Protein AF-A0A660WEN4-F1 (afdb_monomer)

Radius of gyration: 52.96 Å; Cα contacts (8 Å, |Δi|>4): 192; chains: 1; bounding box: 85×47×163 Å

Secondary structure (DSSP, 8-state):
------S-GGGS------HHHHHHHHHHHHHHHHHHHHHHHHHHHHHHHHHHHHHHHHHHHHHHHHHHHHHHHHHHHHHHHHHHHHHHHHHHHHHHHS--HHHHHHHHHTTS-TTEEEEEEEEEPPP-----TTS------SEEEEEEEEESSS-HHHHHHHHHHHHHHHHTT-TTTTTEEEEEEEEEEEEEEE-TTSTTSEEEEEEEEEEEEEPP-----TTTTSS-----

Nearest PDB structures (foldseek):
  3fzb-assembly2_G  TM=5.336E-01  e=5.719E-02  Lambdavirus lambda
  3fzb-assembly1_H  TM=5.546E-01  e=8.727E-02  Lambdavirus lambda
  8iyd-assembly1_W  TM=3.832E-01  e=8.727E-02  Escherichia phage Lambda
  8q01-assembly1_M  TM=4.892E-01  e=2.293E-01  Staphylococcus phage 812

pLDDT: mean 78.22, std 14.64, range [39.88, 95.19]

Solvent-accessible surface area (backbone atoms only — not comparable to full-atom values): 13711 Å² total; per-residue (Å²): 137,84,89,78,80,84,68,56,81,89,73,50,78,75,80,69,74,56,66,70,62,53,52,52,50,53,49,54,52,52,51,50,53,51,53,52,52,53,51,50,51,54,52,62,66,46,48,61,60,52,50,51,53,52,52,52,52,51,51,51,52,52,50,51,54,50,50,52,53,51,51,52,51,52,51,51,52,51,52,52,51,51,52,50,52,51,52,50,52,51,50,56,48,53,57,72,63,51,78,62,54,70,63,39,52,53,57,50,53,77,58,54,53,94,60,44,49,78,77,46,80,46,79,41,74,55,78,80,73,81,72,60,90,88,58,87,74,80,64,77,75,36,38,36,39,39,41,30,29,40,33,74,37,78,58,63,62,60,59,52,52,41,53,48,51,52,51,50,41,52,73,70,58,34,85,71,42,67,63,39,71,45,77,41,83,74,47,76,48,78,45,83,44,78,36,94,91,43,97,77,43,37,28,32,36,39,39,41,32,34,40,36,24,62,48,75,78,78,79,76,63,80,67,72,75,74,78,77,72,82,84,127

Structure (mmCIF, N/CA/C/O backbone):
data_AF-A0A660WEN4-F1
#
_entry.id   AF-A0A660WEN4-F1
#
loop_
_atom_site.group_PDB
_atom_site.id
_atom_site.type_symbol
_atom_site.label_atom_id
_atom_site.label_alt_id
_atom_site.label_comp_id
_atom_site.label_asym_id
_atom_site.label_entity_id
_atom_site.label_seq_id
_atom_site.pdbx_PDB_ins_code
_atom_site.Cartn_x
_atom_site.Cartn_y
_atom_site.Cartn_z
_atom_site.occupancy
_atom_site.B_iso_or_equiv
_atom_site.auth_seq_id
_atom_site.auth_comp_id
_atom_site.auth_asym_id
_atom_site.auth_atom_id
_atom_site.pdbx_PDB_model_num
ATOM 1 N N . MET A 1 1 ? 44.165 36.624 -112.082 1.00 39.88 1 MET A N 1
ATOM 2 C CA . MET A 1 1 ? 44.032 35.439 -112.957 1.00 39.88 1 MET A CA 1
ATOM 3 C C . MET A 1 1 ? 43.429 34.313 -112.137 1.00 39.88 1 MET A C 1
ATOM 5 O O . MET A 1 1 ? 43.991 33.975 -111.107 1.00 39.88 1 MET A O 1
ATOM 9 N N . ILE A 1 2 ? 42.264 33.807 -112.537 1.00 45.16 2 ILE A N 1
ATOM 10 C CA . ILE A 1 2 ? 41.546 32.729 -111.843 1.00 45.16 2 ILE A CA 1
ATOM 11 C C . ILE A 1 2 ? 41.863 31.431 -112.591 1.00 45.16 2 ILE A C 1
ATOM 13 O O . ILE A 1 2 ? 41.588 31.336 -113.784 1.00 45.16 2 ILE A O 1
ATOM 17 N N . ALA A 1 3 ? 42.469 30.453 -111.916 1.00 56.22 3 ALA A N 1
ATOM 18 C CA . ALA A 1 3 ? 42.744 29.141 -112.494 1.00 56.22 3 ALA A CA 1
ATOM 19 C C . ALA A 1 3 ? 41.472 28.281 -112.420 1.00 56.22 3 ALA A C 1
ATOM 21 O O . ALA A 1 3 ? 41.137 27.735 -111.370 1.00 56.22 3 ALA A O 1
ATOM 22 N N . ILE A 1 4 ? 40.729 28.205 -113.526 1.00 64.44 4 ILE A N 1
ATOM 23 C CA . ILE A 1 4 ? 39.533 27.363 -113.638 1.00 64.44 4 ILE A CA 1
ATOM 24 C C . ILE A 1 4 ? 39.986 25.951 -114.021 1.00 64.44 4 ILE A C 1
ATOM 26 O O . ILE A 1 4 ? 40.512 25.727 -115.108 1.00 64.44 4 ILE A O 1
ATOM 30 N N . ASN A 1 5 ? 39.805 24.998 -113.107 1.00 65.88 5 ASN A N 1
ATOM 31 C CA . ASN A 1 5 ? 40.140 23.593 -113.326 1.00 65.88 5 ASN A CA 1
ATOM 32 C C . ASN A 1 5 ? 39.054 22.920 -114.192 1.00 65.88 5 ASN A C 1
ATOM 34 O O . ASN A 1 5 ? 37.935 22.705 -113.722 1.00 65.88 5 ASN A O 1
ATOM 38 N N . LEU A 1 6 ? 39.385 22.602 -115.447 1.00 78.94 6 LEU A N 1
ATOM 39 C CA . LEU A 1 6 ? 38.466 22.070 -116.469 1.00 78.94 6 LEU A CA 1
ATOM 40 C C . LEU A 1 6 ? 38.261 20.544 -116.408 1.00 78.94 6 LEU A C 1
ATOM 42 O O . LEU A 1 6 ? 37.674 19.966 -117.319 1.00 78.94 6 LEU A O 1
ATOM 46 N N . ILE A 1 7 ? 38.730 19.869 -115.356 1.00 73.50 7 ILE A N 1
ATOM 47 C CA . ILE A 1 7 ? 38.544 18.418 -115.227 1.00 73.50 7 ILE A CA 1
ATOM 48 C C . ILE A 1 7 ? 37.092 18.122 -114.785 1.00 73.50 7 ILE A C 1
ATOM 50 O O . ILE A 1 7 ? 36.662 18.670 -113.754 1.00 73.50 7 ILE A O 1
ATOM 54 N N . PRO A 1 8 ? 36.348 17.264 -115.523 1.00 77.06 8 PRO A N 1
ATOM 55 C CA . PRO A 1 8 ? 34.994 16.830 -115.169 1.00 77.06 8 PRO A CA 1
ATOM 56 C C . PRO A 1 8 ? 34.937 16.304 -113.734 1.00 77.06 8 PRO A C 1
ATOM 58 O O . PRO A 1 8 ? 35.868 15.635 -113.288 1.00 77.06 8 PRO A O 1
ATOM 61 N N . VAL A 1 9 ? 33.859 16.607 -113.001 1.00 69.62 9 VAL A N 1
ATOM 62 C CA . VAL A 1 9 ? 33.730 16.306 -111.556 1.00 69.62 9 VAL A CA 1
ATOM 63 C C . VAL A 1 9 ? 33.976 14.824 -111.242 1.00 69.62 9 VAL A C 1
ATOM 65 O O . VAL A 1 9 ? 34.548 14.511 -110.203 1.00 69.62 9 VAL A O 1
ATOM 68 N N . GLU A 1 10 ? 33.635 13.936 -112.172 1.00 69.25 10 GLU A N 1
ATOM 69 C CA . GLU A 1 10 ? 33.782 12.478 -112.074 1.00 69.25 10 GLU A CA 1
ATOM 70 C C . GLU A 1 10 ? 35.242 11.988 -112.165 1.00 69.25 10 GLU A C 1
ATOM 72 O O . GLU A 1 10 ? 35.571 10.932 -111.633 1.00 69.25 10 GLU A O 1
ATOM 77 N N . LEU A 1 11 ? 36.133 12.762 -112.802 1.00 64.50 11 LEU A N 1
ATOM 78 C CA . LEU A 1 11 ? 37.560 12.444 -112.991 1.00 64.50 11 LEU A CA 1
ATOM 79 C C . LEU A 1 11 ? 38.478 13.195 -112.016 1.00 64.50 11 LEU A C 1
ATOM 81 O O . LEU A 1 11 ? 39.706 13.079 -112.085 1.00 64.50 11 LEU A O 1
ATOM 85 N N . ARG A 1 12 ? 37.913 13.980 -111.095 1.00 67.81 12 ARG A N 1
ATOM 86 C CA . ARG A 1 12 ? 38.699 14.616 -110.035 1.00 67.81 12 ARG A CA 1
ATOM 87 C C . ARG A 1 12 ? 39.163 13.535 -109.064 1.00 67.81 12 ARG A C 1
ATOM 89 O O . ARG A 1 12 ? 38.350 12.774 -108.547 1.00 67.81 12 ARG A O 1
ATOM 96 N N . LYS A 1 13 ? 40.474 13.478 -108.791 1.00 63.47 13 LYS A N 1
ATOM 97 C CA . LYS A 1 13 ? 41.003 12.676 -107.680 1.00 63.47 13 LYS A CA 1
ATOM 98 C C . LYS A 1 13 ? 40.228 13.076 -106.429 1.00 63.47 13 LYS A C 1
ATOM 100 O O . LYS A 1 13 ? 40.244 14.241 -106.046 1.00 63.47 13 LYS A O 1
ATOM 105 N N . ILE A 1 14 ? 39.532 12.116 -105.828 1.00 64.94 14 ILE A N 1
ATOM 106 C CA . ILE A 1 14 ? 38.913 12.308 -104.522 1.00 64.94 14 ILE A CA 1
ATOM 107 C C . ILE A 1 14 ? 40.067 12.623 -103.575 1.00 64.94 14 ILE A C 1
ATOM 109 O O . ILE A 1 14 ? 40.926 11.765 -103.353 1.00 64.94 14 ILE A O 1
ATOM 113 N N . ASP A 1 15 ? 40.121 13.856 -103.072 1.00 65.69 15 ASP A N 1
ATOM 114 C CA . ASP A 1 15 ? 41.103 14.248 -102.071 1.00 65.69 15 ASP A CA 1
ATOM 115 C C . ASP A 1 15 ? 40.866 13.381 -100.839 1.00 65.69 15 ASP A C 1
ATOM 117 O O . ASP A 1 15 ? 39.950 13.594 -100.038 1.00 65.69 15 ASP A O 1
ATOM 121 N N . ALA A 1 16 ? 41.669 12.325 -100.724 1.00 63.31 16 ALA A N 1
ATOM 122 C CA . ALA A 1 16 ? 41.644 11.460 -99.571 1.00 63.31 16 ALA A CA 1
ATOM 123 C C . ALA A 1 16 ? 41.958 12.341 -98.364 1.00 63.31 16 ALA A C 1
ATOM 125 O O . ALA A 1 16 ? 43.029 12.946 -98.301 1.00 63.31 16 ALA A O 1
ATOM 126 N N . THR A 1 17 ? 41.007 12.428 -97.427 1.00 68.81 17 THR A N 1
ATOM 127 C CA . THR A 1 17 ? 41.146 13.217 -96.196 1.00 68.81 17 THR A CA 1
ATOM 128 C C . THR A 1 17 ? 42.570 13.094 -95.648 1.00 68.81 17 THR A C 1
ATOM 130 O O . THR A 1 17 ? 43.044 11.960 -95.471 1.00 68.81 17 THR A O 1
ATOM 133 N N . PRO A 1 18 ? 43.276 14.220 -95.425 1.00 75.25 18 PRO A N 1
ATOM 134 C CA . PRO A 1 18 ? 44.692 14.195 -95.091 1.00 75.25 18 PRO A CA 1
ATOM 135 C C . PRO A 1 18 ? 44.908 13.280 -93.886 1.00 75.25 18 PRO A C 1
ATOM 137 O O . PRO A 1 18 ? 44.210 13.401 -92.877 1.00 75.25 18 PRO A O 1
ATOM 140 N N . LEU A 1 19 ? 45.849 12.339 -94.015 1.00 75.31 19 LEU A N 1
ATOM 141 C CA . LEU A 1 19 ? 46.202 11.344 -92.994 1.00 75.31 19 LEU A CA 1
ATOM 142 C C . LEU A 1 19 ? 46.230 11.887 -91.547 1.00 75.31 19 LEU A C 1
ATOM 144 O O . LEU A 1 19 ? 45.642 11.225 -90.687 1.00 75.31 19 LEU A O 1
ATOM 148 N N . PRO A 1 20 ? 46.789 13.084 -91.244 1.00 80.25 20 PRO A N 1
ATOM 149 C CA . PRO A 1 20 ? 46.770 13.619 -89.878 1.00 80.25 20 PRO A CA 1
ATOM 150 C C . PRO A 1 20 ? 45.357 13.838 -89.318 1.00 80.25 20 PRO A C 1
ATOM 152 O O . PRO A 1 20 ? 45.116 13.594 -88.138 1.00 80.25 20 PRO A O 1
ATOM 155 N N . ARG A 1 21 ? 44.389 14.229 -90.157 1.00 80.88 21 ARG A N 1
ATOM 156 C CA . ARG A 1 21 ? 43.002 14.454 -89.727 1.00 80.88 21 ARG A CA 1
ATOM 157 C C . ARG A 1 21 ? 42.304 13.145 -89.357 1.00 80.88 21 ARG A C 1
ATOM 159 O O . ARG A 1 21 ? 41.550 13.114 -88.391 1.00 80.88 21 ARG A O 1
ATOM 166 N N . ARG A 1 22 ? 42.575 12.057 -90.088 1.00 82.38 22 ARG A N 1
ATOM 167 C CA . ARG A 1 22 ? 42.028 10.725 -89.773 1.00 82.38 22 ARG A CA 1
ATOM 168 C C . ARG A 1 22 ? 42.602 10.173 -88.471 1.00 82.38 22 ARG A C 1
ATOM 170 O O . ARG A 1 22 ? 41.835 9.706 -87.636 1.00 82.38 22 ARG A O 1
ATOM 177 N N . LEU A 1 23 ? 43.913 10.292 -88.263 1.00 86.12 23 LEU A N 1
ATOM 178 C CA . LEU A 1 23 ? 44.556 9.870 -87.014 1.00 86.12 23 LEU A CA 1
ATOM 179 C C . LEU A 1 23 ? 44.024 10.638 -85.799 1.00 86.12 23 LEU A C 1
ATOM 181 O O . LEU A 1 23 ? 43.791 10.031 -84.760 1.00 86.12 23 LEU A O 1
ATOM 185 N N . MET A 1 24 ? 43.757 11.940 -85.939 1.00 87.94 24 MET A N 1
ATOM 186 C CA . MET A 1 24 ? 43.167 12.741 -84.864 1.00 87.94 24 MET A CA 1
ATOM 187 C C . MET A 1 24 ? 41.753 12.270 -84.499 1.00 87.94 24 MET A C 1
ATOM 189 O O . MET A 1 24 ? 41.435 12.153 -83.318 1.00 87.94 24 MET A O 1
ATOM 193 N N . ILE A 1 25 ? 40.918 11.951 -85.496 1.00 87.56 25 ILE A N 1
ATOM 194 C CA . ILE A 1 25 ? 39.561 11.431 -85.267 1.00 87.56 25 ILE A CA 1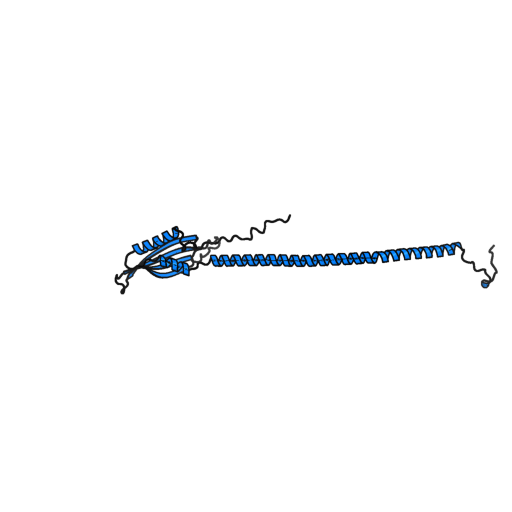
ATOM 195 C C . ILE A 1 25 ? 39.622 10.059 -84.586 1.00 87.56 25 ILE A C 1
ATOM 197 O O . ILE A 1 25 ? 38.967 9.860 -83.567 1.00 87.56 25 ILE A O 1
ATOM 201 N N . PHE A 1 26 ? 40.441 9.130 -85.091 1.00 88.88 26 PHE A N 1
ATOM 202 C CA . PHE A 1 26 ? 40.594 7.812 -84.467 1.00 88.88 26 PHE A CA 1
ATOM 203 C C . PHE A 1 26 ? 41.186 7.900 -83.058 1.00 88.88 26 PHE A C 1
ATOM 205 O O . PHE A 1 26 ? 40.714 7.203 -82.164 1.00 88.88 26 PHE A O 1
ATOM 212 N N . GLY A 1 27 ? 42.153 8.792 -82.833 1.00 91.69 27 GLY A N 1
ATOM 213 C CA . GLY A 1 27 ? 42.719 9.053 -81.512 1.00 91.69 27 GLY A CA 1
ATOM 214 C C . GLY A 1 27 ? 41.681 9.600 -80.533 1.00 91.69 27 GLY A C 1
ATOM 215 O O . GLY A 1 27 ? 41.574 9.102 -79.415 1.00 91.69 27 GLY A O 1
ATOM 216 N N . ALA A 1 28 ? 40.858 10.562 -80.960 1.00 90.31 28 ALA A N 1
ATOM 217 C CA . ALA A 1 28 ? 39.788 11.116 -80.133 1.00 90.31 28 ALA A CA 1
ATOM 218 C C . ALA A 1 28 ? 38.707 10.073 -79.803 1.00 90.31 28 ALA A C 1
ATOM 220 O O . ALA A 1 28 ? 38.246 10.002 -78.663 1.00 90.31 28 ALA A O 1
ATOM 221 N N . VAL A 1 29 ? 38.318 9.239 -80.773 1.00 93.88 29 VAL A N 1
ATOM 222 C CA . VAL A 1 29 ? 37.343 8.157 -80.559 1.00 93.88 29 VAL A CA 1
ATOM 223 C C . VAL A 1 29 ? 37.909 7.094 -79.616 1.00 93.88 29 VAL A C 1
ATOM 225 O O . VAL A 1 29 ? 37.224 6.693 -78.678 1.00 93.88 29 VAL A O 1
ATOM 228 N N . ALA A 1 30 ? 39.166 6.686 -79.806 1.00 93.12 30 ALA A N 1
ATOM 229 C CA . ALA A 1 30 ? 39.829 5.722 -78.934 1.00 93.12 30 ALA A CA 1
ATOM 230 C C . ALA A 1 30 ? 39.951 6.246 -77.494 1.00 93.12 30 ALA A C 1
ATOM 232 O O . ALA A 1 30 ? 39.635 5.522 -76.553 1.00 93.12 30 ALA A O 1
ATOM 233 N N . LEU A 1 31 ? 40.326 7.517 -77.314 1.00 95.19 31 LEU A N 1
ATOM 234 C CA . LEU A 1 31 ? 40.405 8.149 -75.996 1.00 95.19 31 LEU A CA 1
ATOM 235 C C . LEU A 1 31 ? 39.041 8.151 -75.286 1.00 95.19 31 LEU A C 1
ATOM 237 O O . LEU A 1 31 ? 38.957 7.790 -74.115 1.00 95.19 31 LEU A O 1
ATOM 241 N N . ASN A 1 32 ? 37.967 8.511 -75.997 1.00 94.44 32 ASN A N 1
ATOM 242 C CA . ASN A 1 32 ? 36.613 8.504 -75.436 1.00 94.44 32 ASN A CA 1
ATOM 243 C C . ASN A 1 32 ? 36.139 7.088 -75.088 1.00 94.44 32 ASN A C 1
ATOM 245 O O . ASN A 1 32 ? 35.522 6.891 -74.043 1.00 94.44 32 ASN A O 1
ATOM 249 N N . ALA A 1 33 ? 36.455 6.095 -75.924 1.00 94.19 33 ALA A N 1
ATOM 250 C CA . ALA A 1 33 ? 36.135 4.700 -75.640 1.00 94.19 33 ALA A CA 1
ATOM 251 C C . ALA A 1 33 ? 36.841 4.213 -74.364 1.00 94.19 33 ALA A C 1
ATOM 253 O O . ALA A 1 33 ? 36.205 3.606 -73.504 1.00 94.19 33 ALA A O 1
ATOM 254 N N . VAL A 1 34 ? 38.125 4.544 -74.194 1.00 95.06 34 VAL A N 1
ATOM 255 C CA . VAL A 1 34 ? 38.879 4.217 -72.973 1.00 95.06 34 VAL A CA 1
ATOM 256 C C . VAL A 1 34 ? 38.281 4.925 -71.755 1.00 95.06 34 VAL A C 1
ATOM 258 O O . VAL A 1 34 ? 38.058 4.282 -70.730 1.00 95.06 34 VAL A O 1
ATOM 261 N N . ALA A 1 35 ? 37.957 6.215 -71.864 1.00 94.31 35 ALA A N 1
ATOM 262 C CA . ALA A 1 35 ? 37.344 6.971 -70.773 1.00 94.31 35 ALA A CA 1
ATOM 263 C C . ALA A 1 35 ? 35.990 6.379 -70.339 1.00 94.31 35 ALA A C 1
ATOM 265 O O . ALA A 1 35 ? 35.733 6.252 -69.141 1.00 94.31 35 ALA A O 1
ATOM 266 N N . LEU A 1 36 ? 35.153 5.955 -71.292 1.00 95.06 36 LEU A N 1
ATOM 267 C CA . LEU A 1 36 ? 33.877 5.293 -71.008 1.00 95.06 36 LEU A CA 1
ATOM 268 C C . LEU A 1 36 ? 34.063 3.953 -70.298 1.00 95.06 36 LEU A C 1
ATOM 270 O O . LEU A 1 36 ? 33.355 3.677 -69.332 1.00 95.06 36 LEU A O 1
ATOM 274 N N . VAL A 1 37 ? 35.021 3.136 -70.743 1.00 94.88 37 VAL A N 1
ATOM 275 C CA . VAL A 1 37 ? 35.312 1.846 -70.104 1.00 94.88 37 VAL A CA 1
ATOM 276 C C . VAL A 1 37 ? 35.794 2.054 -68.669 1.00 94.88 37 VAL A C 1
ATOM 278 O O . VAL A 1 37 ? 35.307 1.375 -67.770 1.00 94.88 37 VAL A O 1
ATOM 281 N N . VAL A 1 38 ? 36.687 3.020 -68.429 1.00 94.50 38 VAL A N 1
ATOM 282 C CA . VAL A 1 38 ? 37.181 3.348 -67.080 1.00 94.50 38 VAL A CA 1
ATOM 283 C C . VAL A 1 38 ? 36.062 3.877 -66.180 1.00 94.50 38 VAL A C 1
ATOM 285 O O . VAL A 1 38 ? 35.956 3.473 -65.023 1.00 94.50 38 VAL A O 1
ATOM 288 N N . ALA A 1 39 ? 35.192 4.747 -66.696 1.00 93.06 39 ALA A N 1
ATOM 289 C CA . ALA A 1 39 ? 34.047 5.233 -65.935 1.00 93.06 39 ALA A CA 1
ATOM 290 C C . ALA A 1 39 ? 33.095 4.082 -65.576 1.00 93.06 39 ALA A C 1
ATOM 292 O O . ALA A 1 39 ? 32.692 3.949 -64.420 1.00 93.06 39 ALA A O 1
ATOM 293 N N . LEU A 1 40 ? 32.775 3.213 -66.540 1.00 93.88 40 LEU A N 1
ATOM 294 C CA . LEU A 1 40 ? 31.870 2.086 -66.335 1.00 93.88 40 LEU A CA 1
ATOM 295 C C . LEU A 1 40 ? 32.422 1.090 -65.307 1.00 93.88 40 LEU A C 1
ATOM 297 O O . LEU A 1 40 ? 31.682 0.667 -64.419 1.00 93.88 40 LEU A O 1
ATOM 301 N N . THR A 1 41 ? 33.710 0.744 -65.383 1.00 90.81 41 THR A N 1
ATOM 302 C CA . THR A 1 41 ? 34.341 -0.159 -64.409 1.00 90.81 41 THR A CA 1
ATOM 303 C C . THR A 1 41 ? 34.373 0.457 -63.015 1.00 90.81 41 THR A C 1
ATOM 305 O O . THR A 1 41 ? 34.052 -0.234 -62.050 1.00 90.81 41 THR A O 1
ATOM 308 N N . TYR A 1 42 ? 34.655 1.758 -62.895 1.00 93.19 42 TYR A N 1
ATOM 309 C CA . TYR A 1 42 ? 34.595 2.471 -61.619 1.00 93.19 42 TYR A CA 1
ATOM 310 C C . TYR A 1 42 ? 33.182 2.472 -61.016 1.00 93.19 42 TYR A C 1
ATOM 312 O O . TYR A 1 42 ? 33.015 2.199 -59.826 1.00 93.19 42 TYR A O 1
ATOM 320 N N . PHE A 1 43 ? 32.141 2.736 -61.812 1.00 89.62 43 PHE A N 1
ATOM 321 C CA . PHE A 1 43 ? 30.761 2.695 -61.320 1.00 89.62 43 PHE A CA 1
ATOM 322 C C . PHE A 1 43 ? 30.347 1.284 -60.898 1.00 89.62 43 PHE A C 1
ATOM 324 O O . PHE A 1 43 ? 29.834 1.112 -59.792 1.00 89.62 43 PHE A O 1
ATOM 331 N N . LEU A 1 44 ? 30.620 0.271 -61.725 1.00 89.94 44 LEU A N 1
ATOM 332 C CA . LEU A 1 44 ? 30.287 -1.122 -61.418 1.00 89.94 44 LEU A CA 1
ATOM 333 C C . LEU A 1 44 ? 31.023 -1.635 -60.172 1.00 89.94 44 LEU A C 1
ATOM 335 O O . LEU A 1 44 ? 30.421 -2.340 -59.364 1.00 89.94 44 LEU A O 1
ATOM 339 N N . ALA A 1 45 ? 32.280 -1.231 -59.968 1.00 88.56 45 ALA A N 1
ATOM 340 C CA . ALA A 1 45 ? 33.053 -1.593 -58.781 1.00 88.56 45 ALA A CA 1
ATOM 341 C C . ALA A 1 45 ? 32.492 -0.980 -57.482 1.00 88.56 45 ALA A C 1
ATOM 343 O O . ALA A 1 45 ? 32.608 -1.584 -56.418 1.00 88.56 45 ALA A O 1
ATOM 344 N N . ASN A 1 46 ? 31.847 0.190 -57.552 1.00 88.56 46 ASN A N 1
ATOM 345 C CA . ASN A 1 46 ? 31.330 0.902 -56.377 1.00 88.56 46 ASN A CA 1
ATOM 346 C C . ASN A 1 46 ? 29.888 0.524 -55.984 1.00 88.56 46 ASN A C 1
ATOM 348 O O . ASN A 1 46 ? 29.498 0.711 -54.829 1.00 88.56 46 ASN A O 1
ATOM 352 N N . ILE A 1 47 ? 29.092 -0.038 -56.901 1.00 88.00 47 ILE A N 1
ATOM 353 C CA . ILE A 1 47 ? 27.730 -0.531 -56.615 1.00 88.00 47 ILE A CA 1
ATOM 354 C C . ILE A 1 47 ? 27.668 -1.498 -55.414 1.00 88.00 47 ILE A C 1
ATOM 356 O O . ILE A 1 47 ? 26.839 -1.257 -54.530 1.00 88.00 47 ILE A O 1
ATOM 360 N N . PRO A 1 48 ? 28.508 -2.550 -55.305 1.00 85.94 48 PRO A N 1
ATOM 361 C CA . PRO A 1 48 ? 28.428 -3.481 -54.176 1.00 85.94 48 PRO A CA 1
ATOM 362 C C . PRO A 1 48 ? 28.758 -2.812 -52.835 1.00 85.94 48 PRO A C 1
ATOM 364 O O . PRO A 1 48 ? 28.139 -3.136 -51.823 1.00 85.94 48 PRO A O 1
ATOM 367 N N . ALA A 1 49 ? 29.671 -1.834 -52.819 1.00 86.31 49 ALA A N 1
ATOM 368 C CA . ALA A 1 49 ? 30.010 -1.077 -51.614 1.00 86.31 49 ALA A CA 1
ATOM 369 C C . ALA A 1 49 ? 28.847 -0.185 -51.139 1.00 86.31 49 ALA A C 1
ATOM 371 O O . ALA A 1 49 ? 28.602 -0.042 -49.940 1.00 86.31 49 ALA A O 1
ATOM 372 N N . LEU A 1 50 ? 28.089 0.397 -52.071 1.00 84.62 50 LEU A N 1
ATOM 373 C CA . LEU A 1 50 ? 26.892 1.174 -51.741 1.00 84.62 50 LEU A CA 1
ATOM 374 C C . LEU A 1 50 ? 25.748 0.277 -51.249 1.00 84.62 50 LEU A C 1
ATOM 376 O O . LEU A 1 50 ? 25.035 0.645 -50.312 1.00 84.62 50 LEU A O 1
ATOM 380 N N . GLN A 1 51 ? 25.588 -0.908 -51.841 1.00 89.06 51 GLN A N 1
ATOM 381 C CA . GLN A 1 51 ? 24.592 -1.889 -51.409 1.00 89.06 51 GLN A CA 1
ATOM 382 C C . GLN A 1 51 ? 24.905 -2.445 -50.015 1.00 89.06 51 GLN A C 1
ATOM 384 O O . GLN A 1 51 ? 24.012 -2.479 -49.169 1.00 89.06 51 GLN A O 1
ATOM 389 N N . SER A 1 52 ? 26.162 -2.798 -49.735 1.00 87.69 52 SER A N 1
ATOM 390 C CA . SER A 1 52 ? 26.567 -3.285 -48.411 1.00 87.69 52 SER A CA 1
ATOM 391 C C . SER A 1 52 ? 26.379 -2.220 -47.330 1.00 87.69 52 SER A C 1
ATOM 393 O O . SER A 1 52 ? 25.858 -2.522 -46.257 1.00 87.69 52 SER A O 1
ATOM 395 N N . LYS A 1 53 ? 26.694 -0.953 -47.635 1.00 88.88 53 LYS A N 1
ATOM 396 C CA . LYS A 1 53 ? 26.455 0.179 -46.729 1.00 88.88 53 LYS A CA 1
ATOM 397 C C . LYS A 1 53 ? 24.965 0.413 -46.471 1.00 88.88 53 LYS A C 1
ATOM 399 O O . LYS A 1 53 ? 24.570 0.725 -45.349 1.00 88.88 53 LYS A O 1
ATOM 404 N N . LYS A 1 54 ? 24.116 0.249 -47.489 1.00 90.38 54 LYS A N 1
ATOM 405 C CA . LYS A 1 54 ? 22.659 0.332 -47.323 1.00 90.38 54 LYS A CA 1
ATOM 406 C C . LYS A 1 54 ? 22.142 -0.784 -46.411 1.00 90.38 54 LYS A C 1
ATOM 408 O O . LYS A 1 54 ? 21.348 -0.507 -45.512 1.00 90.38 54 LYS A O 1
ATOM 413 N N . GLU A 1 55 ? 22.612 -2.014 -46.605 1.00 90.31 55 GLU A N 1
ATOM 414 C CA . GLU A 1 55 ? 22.208 -3.160 -45.785 1.00 90.31 55 GLU A CA 1
ATOM 415 C C . GLU A 1 55 ? 22.705 -3.024 -44.337 1.00 90.31 55 GLU A C 1
ATOM 417 O O . GLU A 1 55 ? 21.951 -3.273 -43.397 1.00 90.31 55 GLU A O 1
ATOM 422 N N . SER A 1 56 ? 23.934 -2.535 -44.125 1.00 89.62 56 SER A N 1
ATOM 423 C CA . SER A 1 56 ? 24.472 -2.311 -42.779 1.00 89.62 56 SER A CA 1
ATOM 424 C C . SER A 1 56 ? 23.679 -1.253 -42.014 1.00 89.62 56 SER A C 1
ATOM 426 O O . SER A 1 56 ? 23.357 -1.460 -40.846 1.00 89.62 56 SER A O 1
ATOM 428 N N . VAL A 1 57 ? 23.307 -0.147 -42.670 1.00 90.69 57 VAL A N 1
ATOM 429 C CA . VAL A 1 57 ? 22.462 0.895 -42.060 1.00 90.69 57 VAL A CA 1
ATOM 430 C C . VAL A 1 57 ? 21.077 0.339 -41.729 1.00 90.69 57 VAL A C 1
ATOM 432 O O . VAL A 1 57 ? 20.569 0.564 -40.632 1.00 90.69 57 VAL A O 1
ATOM 435 N N . LYS A 1 58 ? 20.476 -0.444 -42.631 1.00 90.44 58 LYS A N 1
ATOM 436 C CA . LYS A 1 58 ? 19.178 -1.088 -42.388 1.00 90.44 58 LYS A CA 1
ATOM 437 C C . LYS A 1 58 ? 19.230 -2.033 -41.183 1.00 90.44 58 LYS A C 1
ATOM 439 O O . LYS A 1 58 ? 18.338 -1.986 -40.336 1.00 90.44 58 LYS A O 1
ATOM 444 N N . ASN A 1 59 ? 20.288 -2.834 -41.069 1.00 89.50 59 ASN A N 1
ATOM 445 C CA . ASN A 1 59 ? 20.491 -3.742 -39.941 1.00 89.50 59 ASN A CA 1
ATOM 446 C C . ASN A 1 59 ? 20.707 -2.990 -38.623 1.00 89.50 59 ASN A C 1
ATOM 448 O O . ASN A 1 59 ? 20.124 -3.371 -37.611 1.00 89.50 59 ASN A O 1
ATOM 452 N N . GLN A 1 60 ? 21.465 -1.890 -38.629 1.00 88.38 60 GLN A N 1
ATOM 453 C CA . GLN A 1 60 ? 21.636 -1.034 -37.449 1.00 88.38 60 GLN A CA 1
ATOM 454 C C . GLN A 1 60 ? 20.307 -0.424 -36.988 1.00 88.38 60 GLN A C 1
ATOM 456 O O . GLN A 1 60 ? 19.995 -0.460 -35.800 1.00 88.38 60 GLN A O 1
ATOM 461 N N . VAL A 1 61 ? 19.481 0.071 -37.915 1.00 88.00 61 VAL A N 1
ATOM 462 C CA . VAL A 1 61 ? 18.143 0.595 -37.592 1.00 88.00 61 VAL A CA 1
ATOM 463 C C . VAL A 1 61 ? 17.232 -0.512 -37.049 1.00 88.00 61 VAL A C 1
ATOM 465 O O . VAL A 1 61 ? 16.508 -0.304 -36.074 1.00 88.00 61 VAL A O 1
ATOM 468 N N . TYR A 1 62 ? 17.279 -1.715 -37.626 1.00 88.25 62 TYR A N 1
ATOM 469 C CA . TYR A 1 62 ? 16.509 -2.856 -37.127 1.00 88.25 62 TYR A CA 1
ATOM 470 C C . TYR A 1 62 ? 16.935 -3.270 -35.708 1.00 88.25 62 TYR A C 1
ATOM 472 O O . TYR A 1 62 ? 16.091 -3.503 -34.840 1.00 88.25 62 TYR A O 1
ATOM 480 N N . GLN A 1 63 ? 18.239 -3.308 -35.437 1.00 87.06 63 GLN A N 1
ATOM 481 C CA . GLN A 1 63 ? 18.762 -3.592 -34.101 1.00 87.06 63 GLN A CA 1
ATOM 482 C C . GLN A 1 63 ? 18.357 -2.501 -33.106 1.00 87.06 63 GLN A C 1
ATOM 484 O O . GLN A 1 63 ? 17.812 -2.822 -32.054 1.00 87.06 63 GLN A O 1
ATOM 489 N N . ALA A 1 64 ? 18.510 -1.223 -33.466 1.00 83.81 64 ALA A N 1
ATOM 490 C CA . ALA A 1 64 ? 18.107 -0.099 -32.623 1.00 83.81 64 ALA A CA 1
ATOM 491 C C . ALA A 1 64 ? 16.603 -0.127 -32.301 1.00 83.81 64 ALA A C 1
ATOM 493 O O . ALA A 1 64 ? 16.207 0.024 -31.149 1.00 83.81 64 ALA A O 1
ATOM 494 N N . THR A 1 65 ? 15.746 -0.394 -33.290 1.00 86.88 65 THR A N 1
ATOM 495 C CA . THR A 1 65 ? 14.294 -0.508 -33.061 1.00 86.88 65 THR A CA 1
ATOM 496 C C . THR A 1 65 ? 13.927 -1.714 -32.200 1.00 86.88 65 THR A C 1
ATOM 498 O O . THR A 1 65 ? 13.002 -1.627 -31.392 1.00 86.88 65 THR A O 1
ATOM 501 N N . THR A 1 66 ? 14.650 -2.828 -32.328 1.00 88.38 66 THR A N 1
ATOM 502 C CA . THR A 1 66 ? 14.454 -4.009 -31.478 1.00 88.38 66 THR A CA 1
ATOM 503 C C . THR A 1 66 ? 14.862 -3.716 -30.035 1.00 88.38 66 THR A C 1
ATOM 505 O O . THR A 1 66 ? 14.090 -4.003 -29.122 1.00 88.38 66 THR A O 1
ATOM 508 N N . ILE A 1 67 ? 16.015 -3.074 -29.828 1.00 86.81 67 ILE A N 1
ATOM 509 C CA . ILE A 1 67 ? 16.500 -2.659 -28.505 1.00 86.81 67 ILE A CA 1
ATOM 510 C C . ILE A 1 67 ? 15.513 -1.683 -27.856 1.00 86.81 67 ILE A C 1
ATOM 512 O O . ILE A 1 67 ? 15.087 -1.919 -26.728 1.00 86.81 67 ILE A O 1
ATOM 516 N N . ASN A 1 68 ? 15.041 -0.672 -28.592 1.00 88.12 68 ASN A N 1
ATOM 517 C CA . ASN A 1 68 ? 14.053 0.287 -28.090 1.00 88.12 68 ASN A CA 1
ATOM 518 C C . ASN A 1 68 ? 12.748 -0.396 -27.648 1.00 88.12 68 ASN A C 1
ATOM 520 O O . ASN A 1 68 ? 12.172 -0.035 -26.624 1.00 88.12 68 ASN A O 1
ATOM 524 N N . LYS A 1 69 ? 12.276 -1.412 -28.384 1.00 90.00 69 LYS A N 1
ATOM 525 C CA . LYS A 1 69 ? 11.089 -2.191 -27.987 1.00 90.00 69 LYS A CA 1
ATOM 526 C C . LYS A 1 69 ? 11.323 -2.978 -26.698 1.00 90.00 69 LYS A C 1
ATOM 528 O O . LYS A 1 69 ? 10.408 -3.088 -25.883 1.00 90.00 69 LYS A O 1
ATOM 533 N N . VAL A 1 70 ? 12.518 -3.540 -26.518 1.00 88.88 70 VAL A N 1
ATOM 534 C CA . VAL A 1 70 ? 12.889 -4.249 -25.286 1.00 88.88 70 VAL A CA 1
ATOM 535 C C . VAL A 1 70 ? 12.958 -3.273 -24.112 1.00 88.88 70 VAL A C 1
ATOM 537 O O . VAL A 1 70 ? 12.379 -3.560 -23.069 1.00 88.88 70 VAL A O 1
ATOM 540 N N . GLU A 1 71 ? 13.566 -2.101 -24.295 1.00 89.81 71 GLU A N 1
ATOM 541 C CA . GLU A 1 71 ? 13.642 -1.059 -23.265 1.00 89.81 71 GLU A CA 1
ATOM 542 C C . GLU A 1 71 ? 12.249 -0.551 -22.863 1.00 89.81 71 GLU A C 1
ATOM 544 O O . GLU A 1 71 ? 11.939 -0.456 -21.677 1.00 89.81 71 GLU A O 1
ATOM 549 N N . GLN A 1 72 ? 11.361 -0.306 -23.831 1.00 91.62 72 GLN A N 1
ATOM 550 C CA . GLN A 1 72 ? 9.976 0.088 -23.555 1.00 91.62 72 GLN A CA 1
ATOM 551 C C . GLN A 1 72 ? 9.224 -0.970 -22.743 1.00 91.62 72 GLN A C 1
ATOM 553 O O . GLN A 1 72 ? 8.529 -0.630 -21.785 1.00 91.62 72 GLN A O 1
ATOM 558 N N . ARG A 1 73 ? 9.375 -2.255 -23.094 1.00 90.88 73 ARG A N 1
ATOM 559 C CA . ARG A 1 73 ? 8.778 -3.356 -22.324 1.00 90.88 73 ARG A CA 1
ATOM 560 C C . ARG A 1 73 ? 9.355 -3.423 -20.917 1.00 90.88 73 ARG A C 1
ATOM 562 O O . ARG A 1 73 ? 8.594 -3.545 -19.967 1.00 90.88 73 ARG A O 1
ATOM 569 N N . TYR A 1 74 ? 10.671 -3.308 -20.782 1.00 92.56 74 TYR A N 1
ATOM 570 C CA . TYR A 1 74 ? 11.344 -3.314 -19.489 1.00 92.56 74 TYR A CA 1
ATOM 571 C C . TYR A 1 74 ? 10.851 -2.174 -18.586 1.00 92.56 74 TYR A C 1
ATOM 573 O O . TYR A 1 74 ? 10.446 -2.420 -17.451 1.00 92.56 74 TYR A O 1
ATOM 581 N N . ASN A 1 75 ? 10.778 -0.950 -19.115 1.00 92.12 75 ASN A N 1
ATOM 582 C CA . ASN A 1 75 ? 10.267 0.209 -18.385 1.00 92.12 75 ASN A CA 1
ATOM 583 C C . ASN A 1 75 ? 8.793 0.032 -17.994 1.00 92.12 75 ASN A C 1
ATOM 585 O O . ASN A 1 75 ? 8.433 0.303 -16.851 1.00 92.12 75 ASN A O 1
ATOM 589 N N . ALA A 1 76 ? 7.956 -0.495 -18.893 1.00 93.75 76 ALA A N 1
ATOM 590 C CA . ALA A 1 76 ? 6.560 -0.797 -18.581 1.00 93.75 76 ALA A CA 1
ATOM 591 C C . ALA A 1 76 ? 6.429 -1.839 -17.455 1.00 93.75 76 ALA A C 1
ATOM 593 O O . ALA A 1 76 ? 5.602 -1.668 -16.560 1.00 93.75 76 ALA A O 1
ATOM 594 N N . LEU A 1 77 ? 7.264 -2.885 -17.458 1.00 94.31 77 LEU A N 1
ATOM 595 C CA . LEU A 1 77 ? 7.296 -3.888 -16.390 1.00 94.31 77 LEU A CA 1
ATOM 596 C C . LEU A 1 77 ? 7.737 -3.283 -15.049 1.00 94.31 77 LEU A C 1
ATOM 598 O O . LEU A 1 77 ? 7.158 -3.621 -14.018 1.00 94.31 77 LEU A O 1
ATOM 602 N N . ILE A 1 78 ? 8.718 -2.374 -15.045 1.00 94.38 78 ILE A N 1
ATOM 603 C CA . ILE A 1 78 ? 9.132 -1.656 -13.828 1.00 94.38 78 ILE A CA 1
ATOM 604 C C . ILE A 1 78 ? 7.981 -0.817 -13.274 1.00 94.38 78 ILE A C 1
ATOM 606 O O . ILE A 1 78 ? 7.714 -0.870 -12.073 1.00 94.38 78 ILE A O 1
ATOM 610 N N . THR A 1 79 ? 7.290 -0.059 -14.129 1.00 92.56 79 THR A N 1
ATOM 611 C CA . THR A 1 79 ? 6.141 0.749 -13.706 1.00 92.56 79 THR A CA 1
ATOM 612 C C . THR A 1 79 ? 5.043 -0.134 -13.123 1.00 92.56 79 THR A C 1
ATOM 614 O O . THR A 1 79 ? 4.577 0.129 -12.020 1.00 92.56 79 THR A O 1
ATOM 617 N N . GLN A 1 80 ? 4.699 -1.238 -13.794 1.00 93.50 80 GLN A N 1
ATOM 618 C CA . GLN A 1 80 ? 3.709 -2.187 -13.281 1.00 93.50 80 GLN A CA 1
ATOM 619 C C . GLN A 1 80 ? 4.124 -2.781 -11.934 1.00 93.50 80 GLN A C 1
ATOM 621 O O . GLN A 1 80 ? 3.310 -2.838 -11.015 1.00 93.50 80 GLN A O 1
ATOM 626 N N . LYS A 1 81 ? 5.391 -3.187 -11.782 1.00 93.50 81 LYS A N 1
ATOM 627 C CA . LYS A 1 81 ? 5.914 -3.695 -10.508 1.00 93.50 81 LYS A CA 1
ATOM 628 C C . LYS A 1 81 ? 5.742 -2.663 -9.392 1.00 93.50 81 LYS A C 1
ATOM 630 O O . LYS A 1 81 ? 5.261 -3.012 -8.317 1.00 93.50 81 LYS A O 1
ATOM 635 N N . ARG A 1 82 ? 6.081 -1.400 -9.660 1.00 91.38 82 ARG A N 1
ATOM 636 C CA . ARG A 1 82 ? 5.925 -0.303 -8.698 1.00 91.38 82 ARG A CA 1
ATOM 637 C C . ARG A 1 82 ? 4.462 -0.097 -8.303 1.00 91.38 82 ARG A C 1
ATOM 639 O O . ARG A 1 82 ? 4.177 0.050 -7.117 1.00 91.38 82 ARG A O 1
ATOM 646 N N . ASP A 1 83 ? 3.542 -0.134 -9.263 1.00 92.69 83 ASP A N 1
ATOM 647 C CA . ASP A 1 83 ? 2.107 0.004 -8.996 1.00 92.69 83 ASP A CA 1
ATOM 648 C C . ASP A 1 83 ? 1.578 -1.153 -8.136 1.00 92.69 83 ASP A C 1
ATOM 650 O O . ASP A 1 83 ? 0.791 -0.938 -7.211 1.00 92.69 83 ASP A O 1
ATOM 654 N N . PHE A 1 84 ? 2.027 -2.386 -8.396 1.00 93.44 84 PHE A N 1
ATOM 655 C CA . PHE A 1 84 ? 1.669 -3.543 -7.574 1.00 93.44 84 PHE A CA 1
ATOM 656 C C . PHE A 1 84 ? 2.222 -3.440 -6.152 1.00 93.44 84 PHE A C 1
ATOM 658 O O . PHE A 1 84 ? 1.493 -3.726 -5.205 1.00 93.44 84 PHE A O 1
ATOM 665 N N . GLU A 1 85 ? 3.468 -2.997 -5.982 1.00 91.00 85 GLU A N 1
ATOM 666 C CA . GLU A 1 85 ? 4.059 -2.773 -4.658 1.00 91.00 85 GLU A CA 1
ATOM 667 C C . GLU A 1 85 ? 3.306 -1.688 -3.882 1.00 91.00 85 GLU A C 1
ATOM 669 O O . GLU A 1 85 ? 3.011 -1.870 -2.703 1.00 91.00 85 GLU A O 1
ATOM 674 N N . GLN A 1 86 ? 2.913 -0.596 -4.545 1.00 86.75 86 GLN A N 1
ATOM 675 C CA . GLN A 1 86 ? 2.086 0.442 -3.929 1.00 86.75 86 GLN A CA 1
ATOM 676 C C . GLN A 1 86 ? 0.738 -0.111 -3.469 1.00 86.75 86 GLN A C 1
ATOM 678 O O . GLN A 1 86 ? 0.370 0.076 -2.311 1.00 86.75 86 GLN A O 1
ATOM 683 N N . ARG A 1 87 ? 0.029 -0.844 -4.337 1.00 88.25 87 ARG A N 1
ATOM 684 C CA . ARG A 1 87 ? -1.260 -1.461 -3.988 1.00 88.25 87 ARG A CA 1
ATOM 685 C C . ARG A 1 87 ? -1.123 -2.455 -2.843 1.00 88.25 87 ARG A C 1
ATOM 687 O O . ARG A 1 87 ? -1.947 -2.431 -1.935 1.00 88.25 87 ARG A O 1
ATOM 694 N N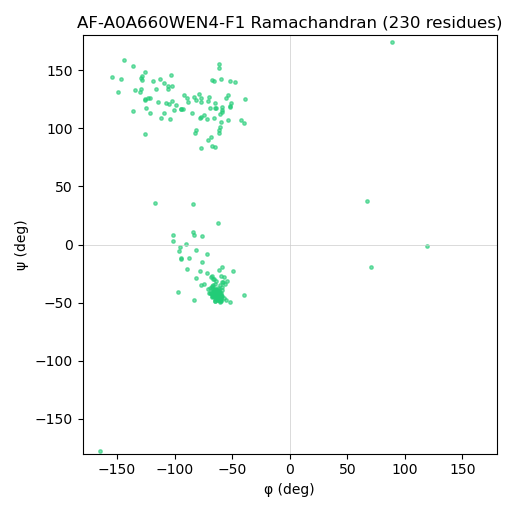 . ARG A 1 88 ? -0.087 -3.299 -2.863 1.00 88.00 88 ARG A N 1
ATOM 695 C CA . ARG A 1 88 ? 0.178 -4.260 -1.785 1.00 88.00 88 ARG A CA 1
ATOM 696 C C . ARG A 1 88 ? 0.406 -3.537 -0.462 1.00 88.00 88 ARG A C 1
ATOM 698 O O . ARG A 1 88 ? -0.253 -3.865 0.516 1.00 88.00 88 ARG A O 1
ATOM 705 N N . ASN A 1 89 ? 1.251 -2.508 -0.457 1.00 80.56 89 ASN A N 1
ATOM 706 C CA . ASN A 1 89 ? 1.518 -1.716 0.741 1.00 80.56 89 ASN A CA 1
ATOM 707 C C . ASN A 1 89 ? 0.250 -1.024 1.256 1.00 80.56 89 ASN A C 1
ATOM 709 O O . ASN A 1 89 ? 0.017 -1.006 2.459 1.00 80.56 89 ASN A O 1
ATOM 713 N N . THR A 1 90 ? -0.599 -0.496 0.369 1.00 77.06 90 THR A N 1
ATOM 714 C CA . THR A 1 90 ? -1.892 0.077 0.765 1.00 77.06 90 THR A CA 1
ATOM 715 C C . THR A 1 90 ? -2.814 -0.976 1.380 1.00 77.06 90 THR A C 1
ATOM 717 O O . THR A 1 90 ? -3.442 -0.700 2.395 1.00 77.06 90 THR A O 1
ATOM 720 N N . ILE A 1 91 ? -2.884 -2.185 0.816 1.00 78.69 91 ILE A N 1
ATOM 721 C CA . ILE A 1 91 ? -3.701 -3.276 1.370 1.00 78.69 91 ILE A CA 1
ATOM 722 C C . ILE A 1 91 ? -3.177 -3.704 2.744 1.00 78.69 91 ILE A C 1
ATOM 724 O O . ILE A 1 91 ? -3.962 -3.755 3.684 1.00 78.69 91 ILE A O 1
ATOM 728 N N . GLU A 1 92 ? -1.870 -3.936 2.886 1.00 74.19 92 GLU A N 1
ATOM 729 C CA . GLU A 1 92 ? -1.246 -4.276 4.174 1.00 74.19 92 GLU A CA 1
ATOM 730 C C . GLU A 1 92 ? -1.484 -3.177 5.223 1.00 74.19 92 GLU A C 1
ATOM 732 O O . GLU A 1 92 ? -1.698 -3.462 6.399 1.00 74.19 92 GLU A O 1
ATOM 737 N N . GLN A 1 93 ? -1.476 -1.906 4.813 1.00 68.06 93 GLN A N 1
ATOM 738 C CA . GLN A 1 93 ? -1.795 -0.781 5.693 1.00 68.06 93 GLN A CA 1
ATOM 739 C C . GLN A 1 93 ? -3.274 -0.753 6.085 1.00 68.06 93 GLN A C 1
ATOM 741 O O . GLN A 1 93 ? -3.571 -0.516 7.250 1.00 68.06 93 GLN A O 1
ATOM 746 N N . ILE A 1 94 ? -4.196 -1.012 5.151 1.00 72.50 94 ILE A N 1
ATOM 747 C CA . ILE A 1 94 ? -5.634 -1.120 5.445 1.00 72.50 94 ILE A CA 1
ATOM 748 C C . ILE A 1 94 ? -5.889 -2.279 6.407 1.00 72.50 94 ILE A C 1
ATOM 750 O O . ILE A 1 94 ? -6.668 -2.130 7.342 1.00 72.50 94 ILE A O 1
ATOM 754 N N . GLU A 1 95 ? -5.238 -3.419 6.193 1.00 69.12 95 GLU A N 1
ATOM 755 C CA . GLU A 1 95 ? -5.356 -4.591 7.056 1.00 69.12 95 GLU A CA 1
ATOM 756 C C . GLU A 1 95 ? -4.860 -4.286 8.471 1.00 69.12 95 GLU A C 1
ATOM 758 O O . GLU A 1 95 ? -5.583 -4.529 9.430 1.00 69.12 95 GLU A O 1
ATOM 763 N N . LYS A 1 96 ? -3.684 -3.662 8.608 1.00 64.88 96 LYS A N 1
ATOM 764 C CA . LYS A 1 96 ? -3.152 -3.260 9.918 1.00 64.88 96 LYS A CA 1
ATOM 765 C C . LYS A 1 96 ? -3.944 -2.129 10.579 1.00 64.88 96 LYS A C 1
ATOM 767 O O . LYS A 1 96 ? -3.960 -2.041 11.799 1.00 64.88 96 LYS A O 1
ATOM 772 N N . ALA A 1 97 ? -4.590 -1.261 9.801 1.00 63.16 97 ALA A N 1
ATOM 773 C CA . ALA A 1 97 ? -5.451 -0.200 10.324 1.00 63.16 97 ALA A CA 1
ATOM 774 C C . ALA A 1 97 ? -6.820 -0.720 10.794 1.00 63.16 97 ALA A C 1
ATOM 776 O O . ALA A 1 97 ? -7.544 -0.004 11.488 1.00 63.16 97 ALA A O 1
ATOM 777 N N . ARG A 1 98 ? -7.209 -1.947 10.419 1.00 70.56 98 ARG A N 1
ATOM 778 C CA . ARG A 1 98 ? -8.450 -2.556 10.901 1.00 70.56 98 ARG A CA 1
ATOM 779 C C . ARG A 1 98 ? -8.256 -3.047 12.329 1.00 70.56 98 ARG A C 1
ATOM 781 O O . ARG A 1 98 ? -7.606 -4.057 12.575 1.00 70.56 98 ARG A O 1
ATOM 788 N N . VAL A 1 99 ? -8.911 -2.368 13.263 1.00 71.25 99 VAL A N 1
ATOM 789 C CA . VAL A 1 99 ? -9.084 -2.871 14.627 1.00 71.25 99 VAL A CA 1
ATOM 790 C C . VAL A 1 99 ? -9.941 -4.138 14.566 1.00 71.25 99 VAL A C 1
ATOM 792 O O . VAL A 1 99 ? -11.100 -4.101 14.149 1.00 71.25 99 VAL A O 1
ATOM 795 N N . ILE A 1 100 ? -9.375 -5.274 14.978 1.00 80.56 100 ILE A N 1
ATOM 796 C CA . ILE A 1 100 ? -10.110 -6.540 15.093 1.00 80.56 100 ILE A CA 1
ATOM 797 C C . ILE A 1 100 ? -10.956 -6.483 16.370 1.00 80.56 100 ILE A C 1
ATOM 799 O O . ILE A 1 100 ? -10.551 -6.973 17.426 1.00 80.56 100 ILE A O 1
ATOM 803 N N . TRP A 1 101 ? -12.134 -5.863 16.274 1.00 80.75 101 TRP A N 1
ATOM 804 C CA . TRP A 1 101 ? -13.033 -5.635 17.409 1.00 80.75 101 TRP A CA 1
ATOM 805 C C . TRP A 1 101 ? -13.427 -6.910 18.146 1.00 80.75 101 TRP A C 1
ATOM 807 O O . TRP A 1 101 ? -13.510 -6.877 19.362 1.00 80.75 101 TRP A O 1
ATOM 817 N N . ALA A 1 102 ? -13.579 -8.041 17.451 1.00 81.50 102 ALA A N 1
ATOM 818 C CA . ALA A 1 102 ? -13.892 -9.318 18.094 1.00 81.50 102 ALA A CA 1
ATOM 819 C C . ALA A 1 102 ? -12.870 -9.684 19.185 1.00 81.50 102 ALA A C 1
ATOM 821 O O . ALA A 1 102 ? -13.245 -9.964 20.317 1.00 81.50 102 ALA A O 1
ATOM 822 N N . ARG A 1 103 ? -11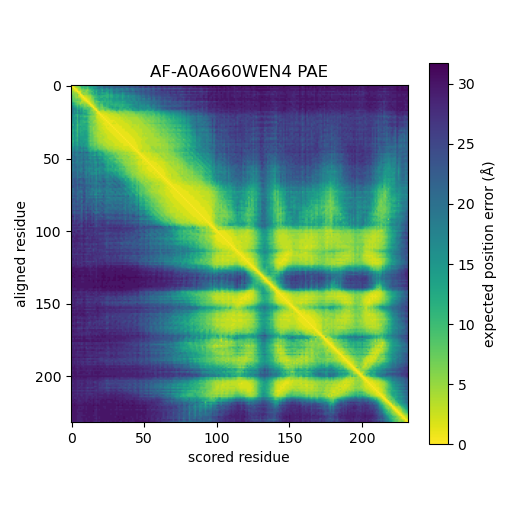.570 -9.579 18.875 1.00 83.12 103 ARG A N 1
ATOM 823 C CA . ARG A 1 103 ? -10.490 -9.845 19.837 1.00 83.12 103 ARG A CA 1
ATOM 824 C C . ARG A 1 103 ? -10.453 -8.808 20.959 1.00 83.12 103 ARG A C 1
ATOM 826 O O . ARG A 1 103 ? -10.126 -9.139 22.090 1.00 83.12 103 ARG A O 1
ATOM 833 N N . LYS A 1 104 ? -10.764 -7.547 20.647 1.00 84.50 104 LYS A N 1
ATOM 834 C CA . LYS A 1 104 ? -10.817 -6.479 21.654 1.00 84.50 104 LYS A CA 1
ATOM 835 C C . LYS A 1 104 ? -11.964 -6.693 22.633 1.00 84.50 104 LYS A C 1
ATOM 837 O O . LYS A 1 104 ? -11.764 -6.525 23.823 1.00 84.50 104 LYS A O 1
ATOM 842 N N . LEU A 1 105 ? -13.137 -7.081 22.149 1.00 85.25 105 LEU A N 1
ATOM 843 C CA . LEU A 1 105 ? -14.296 -7.355 22.994 1.00 85.25 105 LEU A CA 1
ATOM 844 C C . LEU A 1 105 ? -14.054 -8.555 23.915 1.00 85.25 105 LEU A C 1
ATOM 846 O O . LEU A 1 105 ? -14.415 -8.483 25.081 1.00 85.25 105 LEU A O 1
ATOM 850 N N . ASP A 1 106 ? -13.375 -9.591 23.426 1.00 86.69 106 ASP A N 1
ATOM 851 C CA . ASP A 1 106 ? -12.952 -10.742 24.236 1.00 86.69 106 ASP A CA 1
ATOM 852 C C . ASP A 1 106 ? -12.010 -10.309 25.376 1.00 86.69 106 ASP A C 1
ATOM 854 O O . ASP A 1 106 ? -12.255 -10.551 26.552 1.00 86.69 106 ASP A O 1
ATOM 858 N N . GLN A 1 107 ? -10.996 -9.506 25.045 1.00 85.62 107 GLN A N 1
ATOM 859 C CA . GLN A 1 107 ? -10.076 -8.935 26.035 1.00 85.62 107 GLN A CA 1
ATOM 860 C C . GLN A 1 107 ? -10.746 -7.951 27.001 1.00 85.62 107 GLN A C 1
ATOM 862 O O . GLN A 1 107 ? -10.275 -7.778 28.121 1.00 85.62 107 GLN A O 1
ATOM 867 N N . LEU A 1 108 ? -11.796 -7.253 26.563 1.00 86.19 108 LEU A N 1
ATOM 868 C CA . LEU A 1 108 ? -12.588 -6.383 27.424 1.00 86.19 108 LEU A CA 1
ATOM 869 C C . LEU A 1 108 ? -13.398 -7.218 28.415 1.00 86.19 108 LEU A C 1
ATOM 871 O O . LEU A 1 108 ? -13.452 -6.851 29.584 1.00 86.19 108 LEU A O 1
ATOM 875 N N . TRP A 1 109 ? -13.987 -8.325 27.954 1.00 86.88 109 TRP A N 1
ATOM 876 C CA . TRP A 1 109 ? -14.749 -9.255 28.781 1.00 86.88 109 TRP A CA 1
ATOM 877 C C . TRP A 1 109 ? -13.897 -9.841 29.911 1.00 86.88 109 TRP A C 1
ATOM 879 O O . TRP A 1 109 ? -14.332 -9.828 31.057 1.00 86.88 109 TRP A O 1
ATOM 889 N N . ASP A 1 110 ? -12.644 -10.207 29.629 1.00 87.12 110 ASP A N 1
ATOM 890 C CA . ASP A 1 110 ? -11.681 -10.676 30.642 1.00 87.12 110 ASP A CA 1
ATOM 891 C C . ASP A 1 110 ? -11.397 -9.654 31.764 1.00 87.12 110 ASP A C 1
ATOM 893 O O . ASP A 1 110 ? -10.862 -10.007 32.817 1.00 87.12 110 ASP A O 1
ATOM 897 N N . LEU A 1 111 ? -11.695 -8.369 31.540 1.00 85.88 111 LEU A N 1
ATOM 898 C CA . LEU A 1 111 ? -11.510 -7.304 32.530 1.00 85.88 111 LEU A CA 1
ATOM 899 C C . LEU A 1 111 ? -12.770 -7.014 33.345 1.00 85.88 111 LEU A C 1
ATOM 901 O O . LEU A 1 111 ? -12.673 -6.278 34.330 1.00 85.88 111 LEU A O 1
ATOM 905 N N . VAL A 1 112 ? -13.929 -7.539 32.941 1.00 88.62 112 VAL A N 1
ATOM 906 C CA . VAL A 1 112 ? -15.200 -7.329 33.638 1.00 88.62 112 VAL A CA 1
ATOM 907 C C . VAL A 1 112 ? -15.229 -8.218 34.891 1.00 88.62 112 VAL A C 1
ATOM 909 O O . VAL A 1 112 ? -15.058 -9.430 34.778 1.00 88.62 112 VAL A O 1
ATOM 912 N N . PRO A 1 113 ? -15.410 -7.649 36.097 1.00 87.94 113 PRO A N 1
ATOM 913 C CA . PRO A 1 113 ? -15.597 -8.436 37.316 1.00 87.94 113 PRO A CA 1
ATOM 914 C C . PRO A 1 113 ? -16.848 -9.322 37.241 1.00 87.94 113 PRO A C 1
ATOM 916 O O . PRO A 1 113 ? -17.825 -8.935 36.610 1.00 87.94 113 PRO A O 1
ATOM 919 N N . GLU A 1 114 ? -16.859 -10.456 37.950 1.00 87.62 114 GLU A N 1
ATOM 920 C CA . GLU A 1 114 ? -18.001 -11.398 37.972 1.00 87.62 114 GLU A CA 1
ATOM 921 C C . GLU A 1 114 ? -19.322 -10.746 38.428 1.00 87.62 114 GLU A C 1
ATOM 923 O O . GLU A 1 114 ? -20.399 -11.135 37.988 1.00 87.62 114 GLU A O 1
ATOM 928 N N . ASP A 1 115 ? -19.227 -9.698 39.248 1.00 87.94 115 ASP A N 1
ATOM 929 C CA . ASP A 1 115 ? -20.356 -8.925 39.777 1.00 87.94 115 ASP A CA 1
ATOM 930 C C . ASP A 1 115 ? -20.868 -7.833 38.818 1.00 87.94 115 ASP A C 1
ATOM 932 O O . ASP A 1 115 ? -21.644 -6.959 39.217 1.00 87.94 115 ASP A O 1
ATOM 936 N N . MET A 1 116 ? -20.381 -7.794 37.580 1.00 88.75 116 MET A N 1
ATOM 937 C CA . MET A 1 116 ? -20.732 -6.774 36.598 1.00 88.75 116 MET A CA 1
ATOM 938 C C . MET A 1 116 ? -21.149 -7.426 35.287 1.00 88.75 116 MET A C 1
ATOM 940 O O . MET A 1 116 ? -20.556 -8.405 34.843 1.00 88.75 116 MET A O 1
ATOM 944 N N . TRP A 1 117 ? -22.138 -6.839 34.618 1.00 89.50 117 TRP A N 1
ATOM 945 C CA . TRP A 1 117 ? -22.491 -7.238 33.259 1.00 89.50 117 TRP A CA 1
ATOM 946 C C . TRP A 1 117 ? -22.551 -6.029 32.338 1.00 89.50 117 TRP A C 1
ATOM 948 O O . TRP A 1 117 ? -22.935 -4.929 32.735 1.00 89.50 117 TRP A O 1
ATOM 958 N N . LEU A 1 118 ? -22.148 -6.238 31.088 1.00 91.31 118 LEU A N 1
ATOM 959 C CA . LEU A 1 118 ? -22.241 -5.233 30.036 1.00 91.31 118 LEU A CA 1
ATOM 960 C C . LEU A 1 118 ? -23.575 -5.416 29.314 1.00 91.31 118 LEU A C 1
ATOM 962 O O . LEU A 1 118 ? -23.914 -6.528 28.913 1.00 91.31 118 LEU A O 1
ATOM 966 N N . SER A 1 119 ? -24.336 -4.337 29.169 1.00 90.75 119 SER A N 1
ATOM 967 C CA . SER A 1 119 ? -25.635 -4.345 28.494 1.00 90.75 119 SER A CA 1
ATOM 968 C C . SER A 1 119 ? -25.524 -3.892 27.045 1.00 90.75 119 SER A C 1
ATOM 970 O O . SER A 1 119 ? -26.152 -4.485 26.169 1.00 90.75 119 SER A O 1
ATOM 972 N N . ASP A 1 120 ? -24.716 -2.865 26.783 1.00 91.94 120 ASP A N 1
ATOM 973 C CA . ASP A 1 120 ? -24.562 -2.303 25.449 1.00 91.94 120 ASP A CA 1
ATOM 974 C C . ASP A 1 120 ? -23.138 -1.802 25.218 1.00 91.94 120 ASP A C 1
ATOM 976 O O . ASP A 1 120 ? -22.479 -1.258 26.105 1.00 91.94 120 ASP A O 1
ATOM 980 N N . ILE A 1 121 ? -22.653 -1.994 23.997 1.00 89.88 121 ILE A N 1
ATOM 981 C CA . ILE A 1 121 ? -21.328 -1.564 23.575 1.00 89.88 121 ILE A CA 1
ATOM 982 C C . ILE A 1 121 ? -21.473 -0.926 22.201 1.00 89.88 121 ILE A C 1
ATOM 984 O O . ILE A 1 121 ? -21.797 -1.590 21.214 1.00 89.88 121 ILE A O 1
ATOM 988 N N . ARG A 1 122 ? -21.201 0.377 22.126 1.00 90.00 122 ARG A N 1
ATOM 989 C CA . ARG A 1 122 ? -21.403 1.174 20.916 1.00 90.00 122 ARG A CA 1
ATOM 990 C C . ARG A 1 122 ? -20.151 1.948 20.546 1.00 90.00 122 ARG A C 1
ATOM 992 O O . ARG A 1 122 ? -19.448 2.486 21.398 1.00 90.00 122 ARG A O 1
ATOM 999 N N . LEU A 1 123 ? -19.893 2.032 19.246 1.00 86.25 123 LEU A N 1
ATOM 1000 C CA . LEU A 1 123 ? -18.857 2.890 18.689 1.00 86.25 123 LEU A CA 1
ATOM 1001 C C . LEU A 1 123 ? -19.527 4.111 18.059 1.00 86.25 123 LEU A C 1
ATOM 1003 O O . LEU A 1 123 ? -20.167 4.009 17.015 1.00 86.25 123 LEU A O 1
ATOM 1007 N N . GLU A 1 124 ? -19.388 5.263 18.701 1.00 86.88 124 GLU A N 1
ATOM 1008 C CA . GLU A 1 124 ? -19.855 6.540 18.181 1.00 86.88 124 GLU A CA 1
ATOM 1009 C C . GLU A 1 124 ? -18.751 7.182 17.331 1.00 86.88 124 GLU A C 1
ATOM 1011 O O . GLU A 1 124 ? -17.606 7.369 17.764 1.00 86.88 124 GLU A O 1
ATOM 1016 N N . GLU A 1 125 ? -19.096 7.535 16.093 1.00 75.38 125 GLU A N 1
ATOM 1017 C CA . GLU A 1 125 ? -18.254 8.418 15.294 1.00 75.38 125 GLU A CA 1
ATOM 1018 C C . GLU A 1 125 ? -18.260 9.819 15.915 1.00 75.38 125 GLU A C 1
ATOM 1020 O O . GLU A 1 125 ? -19.306 10.291 16.377 1.00 75.38 125 GLU A O 1
ATOM 1025 N N . PRO A 1 126 ? -17.113 10.515 15.925 1.00 68.38 126 PRO A N 1
ATOM 1026 C CA . PRO A 1 126 ? -17.078 11.875 16.420 1.00 68.38 126 PRO A CA 1
ATOM 1027 C C . PRO A 1 126 ? -18.030 12.730 15.573 1.00 68.38 126 PRO A C 1
ATOM 1029 O O . PRO A 1 126 ? -18.120 12.536 14.353 1.00 68.38 126 PRO A O 1
ATOM 1032 N N . PRO A 1 127 ? -18.741 13.692 16.184 1.00 62.31 127 PRO A N 1
ATOM 1033 C CA . PRO A 1 127 ? -19.621 14.568 15.434 1.00 62.31 127 PRO A CA 1
ATOM 1034 C C . PRO A 1 127 ? -18.803 15.244 14.335 1.00 62.31 127 PRO A C 1
ATOM 1036 O O . PRO A 1 127 ? -17.761 15.841 14.613 1.00 62.31 127 PRO A O 1
ATOM 1039 N N . LYS A 1 128 ? -19.267 15.138 13.081 1.00 57.31 128 LYS A N 1
ATOM 1040 C CA . LYS A 1 128 ? -18.665 15.849 11.949 1.00 57.31 128 LYS A CA 1
ATOM 1041 C C . LYS A 1 128 ? -18.626 17.326 12.320 1.00 57.31 128 LYS A C 1
ATOM 1043 O O . LYS A 1 128 ? -19.674 17.974 12.396 1.00 57.31 128 LYS A O 1
ATOM 1048 N N . SER A 1 129 ? -17.428 17.824 12.619 1.00 52.47 129 SER A N 1
ATOM 1049 C CA . SER A 1 129 ? -17.193 19.235 12.880 1.00 52.47 129 SER A CA 1
ATOM 1050 C C . SER A 1 129 ? -17.815 20.005 11.721 1.00 52.47 129 SER A C 1
ATOM 1052 O O . SER A 1 129 ? -17.526 19.751 10.555 1.00 52.47 129 SER A O 1
ATOM 1054 N N . LYS A 1 130 ? -18.757 20.907 12.004 1.00 47.66 130 LYS A N 1
ATOM 1055 C CA . LYS A 1 130 ? -19.221 21.837 10.977 1.00 47.66 130 LYS A CA 1
ATOM 1056 C C . LYS A 1 130 ? -18.070 22.805 10.749 1.00 47.66 130 LYS A C 1
ATOM 1058 O O . LYS A 1 130 ? -17.981 23.819 11.436 1.00 47.66 130 LYS A O 1
ATOM 1063 N N . SER A 1 131 ? -17.185 22.456 9.819 1.00 48.25 131 SER A N 1
ATOM 1064 C CA . SER A 1 131 ? -16.114 23.309 9.317 1.00 48.25 131 SER A CA 1
ATOM 1065 C C . SER A 1 131 ? -16.641 24.729 9.098 1.00 48.25 131 SER A C 1
ATOM 1067 O O . SER A 1 131 ? -17.429 25.002 8.186 1.00 48.25 131 SER A O 1
ATOM 1069 N N . ARG A 1 132 ? -16.246 25.656 9.978 1.00 56.28 132 ARG A N 1
ATOM 1070 C CA . ARG A 1 132 ? -16.355 27.084 9.690 1.00 56.28 132 ARG A CA 1
ATOM 1071 C C . ARG A 1 132 ? -15.339 27.364 8.591 1.00 56.28 132 ARG A C 1
ATOM 1073 O O . ARG A 1 132 ? -14.141 27.184 8.784 1.00 56.28 132 ARG A O 1
ATOM 1080 N N . ARG A 1 133 ? -15.857 27.790 7.439 1.00 46.84 133 ARG A N 1
ATOM 1081 C CA . ARG A 1 133 ? -15.123 28.172 6.226 1.00 46.84 133 ARG A CA 1
ATOM 1082 C C . ARG A 1 133 ? -13.843 28.949 6.591 1.00 46.84 133 ARG A C 1
ATOM 1084 O O . ARG A 1 133 ? -13.933 30.113 6.966 1.00 46.84 133 ARG A O 1
ATOM 1091 N N . GLY A 1 134 ? -12.677 28.304 6.493 1.00 55.41 134 GLY A N 1
ATOM 1092 C CA . GLY A 1 134 ? -11.369 28.964 6.612 1.00 55.41 134 GLY A CA 1
ATOM 1093 C C . GLY A 1 134 ? -10.432 28.513 7.739 1.00 55.41 134 GLY A C 1
ATOM 1094 O O . GLY A 1 134 ? -9.319 29.025 7.785 1.00 55.41 134 GLY A O 1
ATOM 1095 N N . GLN A 1 135 ? -10.804 27.566 8.609 1.00 49.06 135 GLN A N 1
ATOM 1096 C CA . GLN A 1 135 ? -9.832 26.913 9.504 1.00 49.06 135 GLN A CA 1
ATOM 1097 C C . GLN A 1 135 ? -9.529 25.489 9.024 1.00 49.06 135 GLN A C 1
ATOM 1099 O O . GLN A 1 135 ? -10.464 24.787 8.631 1.00 49.06 135 GLN A O 1
ATOM 1104 N N . PRO A 1 136 ? -8.251 25.053 9.024 1.00 46.34 136 PRO A N 1
ATOM 1105 C CA . PRO A 1 136 ? -7.923 23.658 8.792 1.00 46.34 136 PRO A CA 1
ATOM 1106 C C . PRO A 1 136 ? -8.619 22.830 9.868 1.00 46.34 136 PRO A C 1
ATOM 1108 O O . PRO A 1 136 ? -8.371 22.967 11.063 1.00 46.34 136 PRO A O 1
ATOM 1111 N N . GLU A 1 137 ? -9.564 22.027 9.408 1.00 48.16 137 GLU A N 1
ATOM 1112 C CA . GLU A 1 137 ? -10.347 21.113 10.212 1.00 48.16 137 GLU A CA 1
ATOM 1113 C C . GLU A 1 137 ? -9.405 20.008 10.707 1.00 48.16 137 GLU A C 1
ATOM 1115 O O . GLU A 1 137 ? -9.164 19.012 10.023 1.00 48.16 137 GLU A O 1
ATOM 1120 N N . GLU A 1 138 ? -8.821 20.186 11.892 1.00 48.78 138 GLU A N 1
ATOM 1121 C CA . GLU A 1 138 ? -8.310 19.052 12.655 1.00 48.78 138 GLU A CA 1
ATOM 1122 C C . GLU A 1 138 ? -9.526 18.235 13.081 1.00 48.78 138 GLU A C 1
ATOM 1124 O O . GLU A 1 138 ? -10.108 18.437 14.144 1.00 48.78 138 GLU A O 1
ATOM 1129 N N . ALA A 1 139 ? -9.980 17.358 12.182 1.00 51.00 139 ALA A N 1
ATOM 1130 C CA . ALA A 1 139 ? -11.014 16.387 12.488 1.00 51.00 139 ALA A CA 1
ATOM 1131 C C . ALA A 1 139 ? -10.668 15.704 13.823 1.00 51.00 139 ALA A C 1
ATOM 1133 O O . ALA A 1 139 ? -9.493 15.371 14.032 1.00 51.00 139 ALA A O 1
ATOM 1134 N N . PRO A 1 140 ? -11.641 15.443 14.712 1.00 52.44 140 PRO A N 1
ATOM 1135 C CA . PRO A 1 140 ? -11.413 14.508 15.799 1.00 52.44 140 PRO A CA 1
ATOM 1136 C C . PRO A 1 140 ? -11.073 13.159 15.149 1.00 52.44 140 PRO A C 1
ATOM 1138 O O . PRO A 1 140 ? -11.917 12.519 14.530 1.00 52.44 140 PRO A O 1
ATOM 1141 N N . LYS A 1 141 ? -9.794 12.772 15.175 1.00 66.31 141 LYS A N 1
ATOM 1142 C CA . LYS A 1 141 ? -9.263 11.561 14.519 1.00 66.31 141 LYS A CA 1
ATOM 1143 C C . LYS A 1 141 ? -9.441 10.321 15.404 1.00 66.31 141 LYS A C 1
ATOM 1145 O O . LYS A 1 141 ? -8.559 9.470 15.444 1.00 66.31 141 LYS A O 1
ATOM 1150 N N . GLY A 1 142 ? -10.530 10.242 16.156 1.00 70.31 142 GLY A N 1
ATOM 1151 C CA . GLY A 1 142 ? -10.774 9.167 17.111 1.00 70.31 142 GLY A CA 1
ATOM 1152 C C . GLY A 1 142 ? -12.245 8.798 17.168 1.00 70.31 142 GLY A C 1
ATOM 1153 O O . GLY A 1 142 ? -13.100 9.589 16.783 1.00 70.31 142 GLY A O 1
ATOM 1154 N N . HIS A 1 143 ? -12.522 7.592 17.640 1.00 81.38 143 HIS A N 1
ATOM 1155 C CA . HIS A 1 143 ? -13.873 7.100 17.872 1.00 81.38 143 HIS A CA 1
ATOM 1156 C C . HIS A 1 143 ? -14.178 7.135 19.367 1.00 81.38 143 HIS A C 1
ATOM 1158 O O . HIS A 1 143 ? -13.288 6.904 20.189 1.00 81.38 143 HIS A O 1
ATOM 1164 N N . THR A 1 144 ? -15.431 7.405 19.719 1.00 85.31 144 THR A N 1
ATOM 1165 C CA . THR A 1 144 ? -15.888 7.308 21.104 1.00 85.31 144 THR A CA 1
ATOM 1166 C C . THR A 1 144 ? -16.492 5.929 21.308 1.00 85.31 144 THR A C 1
ATOM 1168 O O . THR A 1 144 ? -17.473 5.566 20.673 1.00 85.31 144 THR A O 1
ATOM 1171 N N . PHE A 1 145 ? -15.893 5.140 22.182 1.00 87.44 145 PHE A N 1
ATOM 1172 C CA . PHE A 1 145 ? -16.394 3.841 22.590 1.00 87.44 145 PHE A CA 1
ATOM 1173 C C . PHE A 1 145 ? -17.218 4.007 23.857 1.00 87.44 145 PHE A C 1
ATOM 1175 O O . PHE A 1 145 ? -16.713 4.464 24.884 1.00 87.44 145 PHE A O 1
ATOM 1182 N N . VAL A 1 146 ? -18.503 3.701 23.750 1.00 90.06 146 VAL A N 1
ATOM 1183 C CA . VAL A 1 146 ? -19.482 3.813 24.824 1.00 90.06 146 VAL A CA 1
ATOM 1184 C C . VAL A 1 146 ? -19.779 2.409 25.323 1.00 90.06 146 VAL A C 1
ATOM 1186 O O . VAL A 1 146 ? -20.197 1.552 24.546 1.00 90.06 146 VAL A O 1
ATOM 1189 N N . ILE A 1 147 ? -19.534 2.179 26.607 1.00 91.00 147 ILE A N 1
ATOM 1190 C CA . ILE A 1 147 ? -19.835 0.925 27.292 1.00 91.00 147 ILE A CA 1
ATOM 1191 C C . ILE A 1 147 ? -20.913 1.227 28.321 1.00 91.00 147 ILE A C 1
ATOM 1193 O O . ILE A 1 147 ? -20.713 2.073 29.193 1.00 91.00 147 ILE A O 1
ATOM 1197 N N . GLU A 1 148 ? -22.029 0.528 28.222 1.00 92.38 148 GLU A N 1
ATOM 1198 C CA . GLU A 1 148 ? -23.094 0.531 29.211 1.00 92.38 148 GLU A CA 1
ATOM 1199 C C . GLU A 1 148 ? -23.098 -0.812 29.928 1.00 92.38 148 GLU A C 1
ATOM 1201 O O . GLU A 1 148 ? -22.905 -1.873 29.325 1.00 92.38 148 GLU A O 1
ATOM 1206 N N . GLY A 1 149 ? -23.302 -0.765 31.234 1.00 91.06 149 GLY A N 1
ATOM 1207 C CA . GLY A 1 149 ? -23.384 -1.960 32.046 1.00 91.06 149 GLY A CA 1
ATOM 1208 C C . GLY A 1 149 ? -23.980 -1.672 33.404 1.00 91.06 149 GLY A C 1
ATOM 1209 O O . GLY A 1 149 ? -24.373 -0.547 33.718 1.00 91.06 149 GLY A O 1
ATOM 1210 N N . TYR A 1 150 ? -24.030 -2.720 34.203 1.00 90.38 150 TYR A N 1
ATOM 1211 C CA . TYR A 1 150 ? -24.653 -2.726 35.509 1.00 90.38 150 TYR A CA 1
ATOM 1212 C C . TYR A 1 150 ? -23.763 -3.449 36.51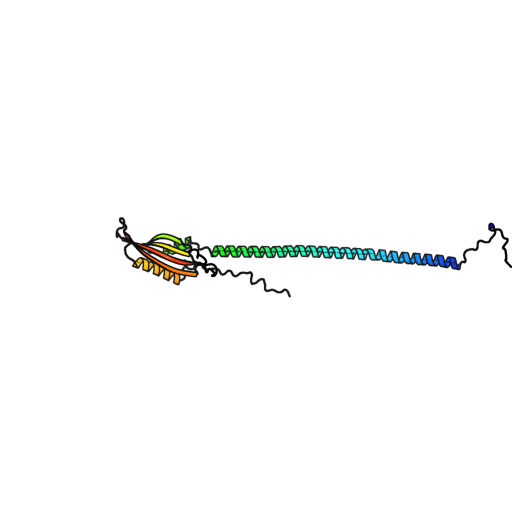0 1.00 90.38 150 TYR A C 1
ATOM 1214 O O . TYR A 1 150 ? -22.972 -4.324 36.140 1.00 90.38 150 TYR A O 1
ATOM 1222 N N . THR A 1 151 ? -23.901 -3.084 37.778 1.00 90.38 151 THR A N 1
ATOM 1223 C CA . THR A 1 151 ? -23.259 -3.782 38.891 1.00 90.38 151 THR A CA 1
ATOM 1224 C C . THR A 1 151 ? -24.288 -4.474 39.764 1.00 90.38 151 THR A C 1
ATOM 1226 O O . THR A 1 151 ? -25.348 -3.916 40.044 1.00 90.38 151 THR A O 1
ATOM 1229 N N . ALA A 1 152 ? -23.936 -5.662 40.250 1.00 84.44 152 ALA A N 1
ATOM 1230 C CA . ALA A 1 152 ? -24.658 -6.329 41.318 1.00 84.44 152 ALA A CA 1
ATOM 1231 C C . ALA A 1 152 ? -24.522 -5.509 42.612 1.00 84.44 152 ALA A C 1
ATOM 1233 O O . ALA A 1 152 ? -23.426 -5.410 43.188 1.00 84.44 152 ALA A O 1
ATOM 1234 N N . GLY A 1 153 ? -25.633 -4.890 43.009 1.00 81.69 153 GLY A N 1
ATOM 1235 C CA . GLY A 1 153 ? -25.779 -4.084 44.215 1.00 81.69 153 GLY A CA 1
ATOM 1236 C C . GLY A 1 153 ? -25.447 -2.597 44.045 1.00 81.69 153 GLY A C 1
ATOM 1237 O O . GLY A 1 153 ? -24.957 -2.171 42.993 1.00 81.69 153 GLY A O 1
ATOM 1238 N N . PRO A 1 154 ? -25.672 -1.789 45.100 1.00 80.06 154 PRO A N 1
ATOM 1239 C CA . PRO A 1 154 ? -25.471 -0.334 45.100 1.00 80.06 154 PRO A CA 1
ATOM 1240 C C . PRO A 1 154 ? -23.991 0.086 45.194 1.00 80.06 154 PRO A C 1
ATOM 1242 O O . PRO A 1 154 ? -23.668 1.256 45.402 1.00 80.06 154 PRO A O 1
ATOM 1245 N N . ASP A 1 155 ? -23.060 -0.866 45.105 1.00 82.75 155 ASP A N 1
ATOM 1246 C CA . ASP A 1 155 ? -21.655 -0.619 45.393 1.00 82.75 155 ASP A CA 1
ATOM 1247 C C . ASP A 1 155 ? -20.906 -0.005 44.201 1.00 82.75 155 ASP A C 1
ATOM 1249 O O . ASP A 1 155 ? -20.369 -0.685 43.322 1.00 82.75 155 ASP A O 1
ATOM 1253 N N . VAL A 1 156 ? -20.796 1.323 44.229 1.00 83.62 156 VAL A N 1
ATOM 1254 C CA . VAL A 1 156 ? -20.034 2.122 43.259 1.00 83.62 156 VAL A CA 1
ATOM 1255 C C . VAL A 1 156 ? -18.537 1.772 43.257 1.00 83.62 156 VAL A C 1
ATOM 1257 O O . VAL A 1 156 ? -17.839 2.012 42.262 1.00 83.62 156 VAL A O 1
ATOM 1260 N N . THR A 1 157 ? -18.006 1.181 44.336 1.00 86.62 157 THR A N 1
ATOM 1261 C CA . THR A 1 157 ? -16.581 0.831 44.388 1.00 86.62 157 THR A CA 1
ATOM 1262 C C . THR A 1 157 ? -16.220 -0.223 43.344 1.00 86.62 157 THR A C 1
ATOM 1264 O O . THR A 1 157 ? -15.143 -0.112 42.752 1.00 86.62 157 THR A O 1
ATOM 1267 N N . LYS A 1 158 ? -17.141 -1.130 42.990 1.00 85.56 158 LYS A N 1
ATOM 1268 C CA . LYS A 1 158 ? -16.951 -2.132 41.926 1.00 85.56 158 LYS A CA 1
ATOM 1269 C C . LYS A 1 158 ? -16.658 -1.483 40.569 1.00 85.56 158 LYS A C 1
ATOM 1271 O O . LYS A 1 158 ? -15.686 -1.846 39.900 1.00 85.56 158 LYS A O 1
ATOM 1276 N N . VAL A 1 159 ? -17.407 -0.434 40.211 1.00 86.56 159 VAL A N 1
ATOM 1277 C CA . VAL A 1 159 ? -17.167 0.349 38.983 1.00 86.56 159 VAL A CA 1
ATOM 1278 C C . VAL A 1 159 ? -15.794 1.022 39.031 1.00 86.56 159 VAL A C 1
ATOM 1280 O O . VAL A 1 159 ? -15.057 1.041 38.043 1.00 86.56 159 VAL A O 1
ATOM 1283 N N . SER A 1 160 ? -15.407 1.548 40.196 1.00 86.50 160 SER A N 1
ATOM 1284 C CA . SER A 1 160 ? -14.097 2.182 40.369 1.00 86.50 160 SER A CA 1
ATOM 1285 C C . SER A 1 160 ? -12.940 1.188 40.186 1.00 86.50 160 SER A C 1
ATOM 1287 O O . SER A 1 160 ? -11.945 1.525 39.539 1.00 86.50 160 SER A O 1
ATOM 1289 N N . THR A 1 161 ? -13.088 -0.048 40.675 1.00 87.50 161 THR A N 1
ATOM 1290 C CA . THR A 1 161 ? -12.114 -1.132 40.501 1.00 87.50 161 THR A CA 1
ATOM 1291 C C . THR A 1 161 ? -11.991 -1.527 39.035 1.00 87.50 161 THR A C 1
ATOM 1293 O O . THR A 1 161 ? -10.871 -1.648 38.536 1.00 87.50 161 THR A O 1
ATOM 1296 N N . PHE A 1 162 ? -13.111 -1.636 38.316 1.00 87.00 162 PHE A N 1
ATOM 1297 C CA . PHE A 1 162 ? -13.113 -1.885 36.874 1.00 87.00 162 PHE A CA 1
ATOM 1298 C C . PHE A 1 162 ? -12.377 -0.780 36.097 1.00 87.00 162 PHE A C 1
ATOM 1300 O O . PHE A 1 162 ? -11.492 -1.058 35.287 1.00 87.00 162 PHE A O 1
ATOM 1307 N N . ILE A 1 163 ? -12.645 0.493 36.405 1.00 86.12 163 ILE A N 1
ATOM 1308 C CA . ILE A 1 163 ? -11.956 1.628 35.768 1.00 86.12 163 ILE A CA 1
ATOM 1309 C C . ILE A 1 163 ? -10.458 1.628 36.092 1.00 86.12 163 ILE A C 1
ATOM 1311 O O . ILE A 1 163 ? -9.636 1.935 35.225 1.00 86.12 163 ILE A O 1
ATOM 1315 N N . GLN A 1 164 ? -10.073 1.291 37.324 1.00 86.31 164 GLN A N 1
ATOM 1316 C CA . GLN A 1 164 ? -8.663 1.162 37.693 1.00 86.31 164 GLN A CA 1
ATOM 1317 C C . GLN A 1 164 ? -7.990 -0.002 36.960 1.00 86.31 164 GLN A C 1
ATOM 1319 O O . GLN A 1 164 ? -6.862 0.160 36.493 1.00 86.31 164 GLN A O 1
ATOM 1324 N N . ALA A 1 165 ? -8.675 -1.137 36.796 1.00 85.44 165 ALA A N 1
ATOM 1325 C CA . ALA A 1 165 ? -8.184 -2.267 36.017 1.00 85.44 165 ALA A CA 1
ATOM 1326 C C . ALA A 1 165 ? -7.967 -1.875 34.547 1.00 85.44 165 ALA A C 1
ATOM 1328 O O . ALA A 1 165 ? -6.888 -2.133 34.010 1.00 85.44 165 ALA A O 1
ATOM 1329 N N . LEU A 1 166 ? -8.923 -1.158 33.941 1.00 85.12 166 LEU A N 1
ATOM 1330 C CA . LEU A 1 166 ? -8.798 -0.599 32.592 1.00 85.12 166 LEU A CA 1
ATOM 1331 C C . LEU A 1 166 ? -7.609 0.365 32.477 1.00 85.12 166 LEU A C 1
ATOM 1333 O O . LEU A 1 166 ? -6.784 0.221 31.577 1.00 85.12 166 LEU A O 1
ATOM 1337 N N . LYS A 1 167 ? -7.466 1.319 33.407 1.00 83.25 167 LYS A N 1
ATOM 1338 C CA . LYS A 1 167 ? -6.349 2.283 33.409 1.00 83.25 167 LYS A CA 1
ATOM 1339 C C . LYS A 1 167 ? -4.997 1.602 33.590 1.00 83.25 167 LYS A C 1
ATOM 1341 O O . LYS A 1 167 ? -4.046 1.938 32.888 1.00 83.25 167 LYS A O 1
ATOM 1346 N N . ARG A 1 168 ? -4.905 0.629 34.499 1.00 83.81 168 ARG A N 1
ATOM 1347 C CA . ARG A 1 168 ? -3.680 -0.143 34.729 1.00 83.81 168 ARG A CA 1
ATOM 1348 C C . ARG A 1 168 ? -3.294 -0.929 33.480 1.00 83.81 168 ARG A C 1
ATOM 1350 O O . ARG A 1 168 ? -2.155 -0.840 33.042 1.00 83.81 168 ARG A O 1
ATOM 1357 N N . LYS A 1 169 ? -4.246 -1.632 32.862 1.00 80.88 169 LYS A N 1
ATOM 1358 C CA . LYS A 1 169 ? -4.013 -2.399 31.628 1.00 80.88 169 LYS A CA 1
ATOM 1359 C C . LYS A 1 169 ? -3.713 -1.522 30.416 1.00 80.88 169 LYS A C 1
ATOM 1361 O O . LYS A 1 169 ? -2.992 -1.967 29.521 1.00 80.88 169 LYS A O 1
ATOM 1366 N N . SER A 1 170 ? -4.212 -0.287 30.410 1.00 75.12 170 SER A N 1
ATOM 1367 C CA . SER A 1 170 ? -3.817 0.739 29.447 1.00 75.12 170 SER A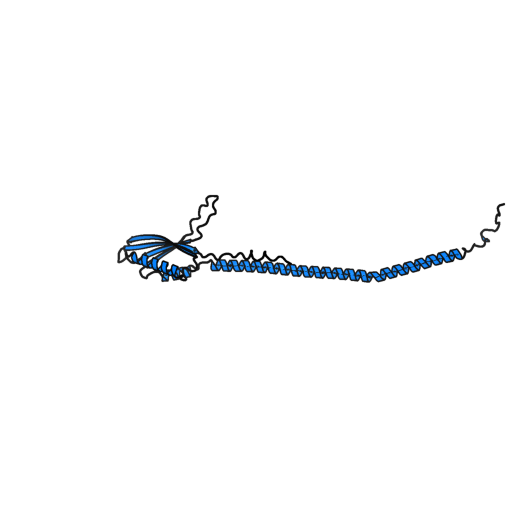 CA 1
ATOM 1368 C C . SER A 1 170 ? -2.372 1.193 29.656 1.00 75.12 170 SER A C 1
ATOM 1370 O O . SER A 1 170 ? -1.655 1.361 28.676 1.00 75.12 170 SER A O 1
ATOM 1372 N N . ALA A 1 171 ? -1.933 1.380 30.904 1.00 74.56 171 ALA A N 1
ATOM 1373 C CA . ALA A 1 171 ? -0.571 1.811 31.229 1.00 74.56 171 ALA A CA 1
ATOM 1374 C C . ALA A 1 171 ? 0.474 0.695 31.042 1.00 74.56 171 ALA A C 1
ATOM 1376 O O . ALA A 1 171 ? 1.595 0.965 30.624 1.00 74.56 171 ALA A O 1
ATOM 1377 N N . GLU A 1 172 ? 0.098 -0.558 31.310 1.00 74.94 172 GLU A N 1
ATOM 1378 C CA . GLU A 1 172 ? 0.932 -1.750 31.090 1.00 74.94 172 GLU A CA 1
ATOM 1379 C C . GLU A 1 172 ? 1.108 -2.095 29.600 1.00 74.94 172 GLU A C 1
ATOM 1381 O O .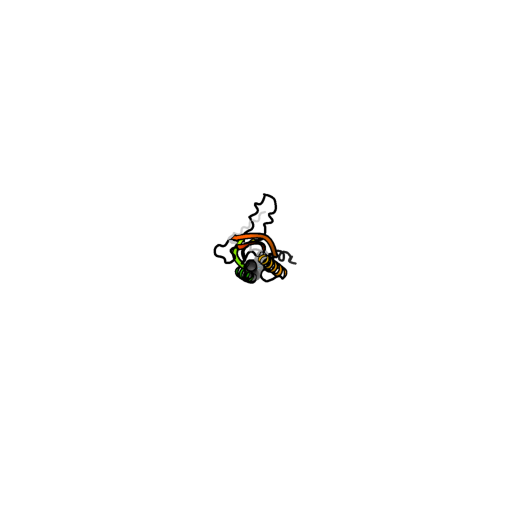 GLU A 1 172 ? 1.894 -2.979 29.272 1.00 74.94 172 GLU A O 1
ATOM 1386 N N . GLY A 1 173 ? 0.388 -1.419 28.695 1.00 64.75 173 GLY A N 1
ATOM 1387 C CA . GLY A 1 173 ? 0.445 -1.703 27.263 1.00 64.75 173 GLY A CA 1
ATOM 1388 C C . GLY A 1 173 ? -0.140 -3.070 26.911 1.00 64.75 173 GLY A C 1
ATOM 1389 O O . GLY A 1 173 ? 0.400 -3.765 26.059 1.00 64.75 173 GLY A O 1
ATOM 1390 N N . SER A 1 174 ? -1.217 -3.494 27.584 1.00 67.81 174 SER A N 1
ATOM 1391 C CA . SER A 1 174 ? -1.842 -4.782 27.262 1.00 67.81 174 SER A CA 1
ATOM 1392 C C . SER A 1 174 ? -2.361 -4.817 25.821 1.00 67.81 174 SER A C 1
ATOM 1394 O O . SER A 1 174 ? -2.721 -3.782 25.252 1.00 67.81 174 SER A O 1
ATOM 1396 N N . TYR A 1 175 ? -2.470 -6.027 25.262 1.00 66.12 175 TYR A N 1
ATOM 1397 C CA . TYR A 1 175 ? -2.908 -6.290 23.887 1.00 66.12 175 TYR A CA 1
ATOM 1398 C C . TYR A 1 175 ? -4.205 -5.578 23.469 1.00 66.12 175 TYR A C 1
ATOM 1400 O O . TYR A 1 175 ? -4.412 -5.368 22.275 1.00 66.12 175 TYR A O 1
ATOM 1408 N N . PHE A 1 176 ? -5.078 -5.179 24.404 1.00 71.12 176 PHE A N 1
ATOM 1409 C CA . PHE A 1 176 ? -6.276 -4.388 24.099 1.00 71.12 176 PHE A CA 1
ATOM 1410 C C . PHE A 1 176 ? -5.930 -2.972 23.611 1.00 71.12 176 PHE A C 1
ATOM 1412 O O . PHE A 1 176 ? -6.535 -2.481 22.659 1.00 71.12 176 PHE A O 1
ATOM 1419 N N . PHE A 1 177 ? -4.902 -2.341 24.176 1.00 71.75 177 PHE A N 1
ATOM 1420 C CA . PHE A 1 177 ? -4.565 -0.936 23.933 1.00 71.75 177 PHE A CA 1
ATOM 1421 C C . PHE A 1 177 ? -3.509 -0.737 22.831 1.00 71.75 177 PHE A C 1
ATOM 1423 O O . PHE A 1 177 ? -3.363 0.377 22.349 1.00 71.75 177 PHE A O 1
ATOM 1430 N N . GLU A 1 178 ? -2.823 -1.793 22.371 1.00 73.12 178 GLU A N 1
ATOM 1431 C CA . GLU A 1 178 ? -1.726 -1.700 21.379 1.00 73.12 178 GLU A CA 1
ATOM 1432 C C . GLU A 1 178 ? -2.111 -1.055 20.037 1.00 73.12 178 GLU A C 1
ATOM 1434 O O . GLU A 1 178 ? -1.290 -0.391 19.396 1.00 73.12 178 GLU A O 1
ATOM 1439 N N . ASP A 1 179 ? -3.364 -1.242 19.616 1.00 72.50 179 ASP A N 1
ATOM 1440 C CA . ASP A 1 179 ? -3.874 -0.733 18.336 1.00 72.50 179 ASP A CA 1
ATOM 1441 C C . ASP A 1 179 ? -4.288 0.751 18.422 1.00 72.50 179 ASP A C 1
ATOM 1443 O O . ASP A 1 179 ? -4.630 1.371 17.410 1.00 72.50 179 ASP A O 1
ATOM 1447 N N . PHE A 1 180 ? -4.238 1.341 19.620 1.00 76.50 180 PHE A N 1
ATOM 1448 C CA . PHE A 1 180 ? -4.643 2.715 19.888 1.00 76.50 180 PHE A CA 1
ATOM 1449 C C . PHE A 1 180 ? -3.449 3.556 20.352 1.00 76.50 180 PHE A C 1
ATOM 1451 O O . PHE A 1 180 ? -2.664 3.166 21.208 1.00 76.50 180 PHE A O 1
ATOM 1458 N N . GLU A 1 181 ? -3.309 4.743 19.775 1.00 73.31 181 GLU A N 1
ATOM 1459 C CA . GLU A 1 181 ? -2.262 5.708 20.117 1.00 73.31 181 GLU A CA 1
ATOM 1460 C C . GLU A 1 181 ? -2.575 6.452 21.417 1.00 73.31 181 GLU A C 1
ATOM 1462 O O . GLU A 1 181 ? -1.679 6.778 22.193 1.00 73.31 181 GLU A O 1
ATOM 1467 N N . ARG A 1 182 ? -3.861 6.719 21.661 1.00 72.56 182 ARG A N 1
ATOM 1468 C CA . ARG A 1 182 ? -4.336 7.432 22.846 1.00 72.56 182 ARG A CA 1
ATOM 1469 C C . ARG A 1 182 ? -5.723 6.934 23.222 1.00 72.56 182 ARG A C 1
ATOM 1471 O O . ARG A 1 182 ? -6.597 6.862 22.356 1.00 72.56 182 ARG A O 1
ATOM 1478 N N . ILE A 1 183 ? -5.909 6.617 24.502 1.00 75.62 183 ILE A N 1
ATOM 1479 C CA . ILE A 1 183 ? -7.203 6.265 25.091 1.00 75.62 183 ILE A CA 1
ATOM 1480 C C . ILE A 1 183 ? -7.448 7.178 26.287 1.00 75.62 183 ILE A C 1
ATOM 1482 O O . ILE A 1 183 ? -6.626 7.247 27.199 1.00 75.62 183 ILE A O 1
ATOM 1486 N N . GLU A 1 184 ? -8.575 7.884 26.275 1.00 79.44 184 GLU A N 1
ATOM 1487 C CA . GLU A 1 184 ? -8.951 8.814 27.337 1.00 79.44 184 GLU A CA 1
ATOM 1488 C C . GLU A 1 184 ? -10.358 8.539 27.832 1.00 79.44 184 GLU A C 1
ATOM 1490 O O . GLU A 1 184 ? -11.294 8.391 27.048 1.00 79.44 184 GLU A O 1
ATOM 1495 N N . LEU A 1 185 ? -10.517 8.516 29.152 1.00 81.12 185 LEU A N 1
ATOM 1496 C CA . LEU A 1 185 ? -11.835 8.501 29.761 1.00 81.12 185 LEU A CA 1
ATOM 1497 C C . LEU A 1 185 ? -12.453 9.894 29.630 1.00 81.12 185 LEU A C 1
ATOM 1499 O O . LEU A 1 185 ? -11.986 10.838 30.262 1.00 81.12 185 LEU A O 1
ATOM 1503 N N . VAL A 1 186 ? -13.499 10.004 28.817 1.00 80.12 186 VAL A N 1
ATOM 1504 C CA . VAL A 1 186 ? -14.214 11.261 28.563 1.00 80.12 186 VAL A CA 1
ATOM 1505 C C . VAL A 1 186 ? -15.234 11.521 29.658 1.00 80.12 186 VAL A C 1
ATOM 1507 O O . VAL A 1 186 ? -15.328 12.633 30.172 1.00 80.12 186 VAL A O 1
ATOM 1510 N N . LYS A 1 187 ? -16.031 10.501 29.987 1.00 83.81 187 LYS A N 1
ATOM 1511 C CA . LYS A 1 187 ? -17.161 10.635 30.903 1.00 83.81 187 LYS A CA 1
ATOM 1512 C C . LYS A 1 187 ? -17.487 9.300 31.563 1.00 83.81 187 LYS A C 1
ATOM 1514 O O . LYS A 1 187 ? -17.374 8.253 30.925 1.00 83.81 187 LYS A O 1
ATOM 1519 N N . LEU A 1 188 ? -17.897 9.377 32.823 1.00 87.00 188 LEU A N 1
ATOM 1520 C CA . LEU A 1 188 ? -18.529 8.299 33.568 1.00 87.00 188 LEU A CA 1
ATOM 1521 C C . LEU A 1 188 ? -19.856 8.839 34.097 1.00 87.00 188 LEU A C 1
ATOM 1523 O O . LEU A 1 188 ? -19.845 9.789 34.878 1.00 87.00 188 LEU A O 1
ATOM 1527 N N . ASP A 1 189 ? -20.958 8.246 33.659 1.00 86.56 189 ASP A N 1
ATOM 1528 C CA . ASP A 1 189 ? -22.285 8.499 34.216 1.00 86.56 189 ASP A CA 1
ATOM 1529 C C . ASP A 1 189 ? -22.687 7.295 35.072 1.00 86.56 189 ASP A C 1
ATOM 1531 O O . ASP A 1 189 ? -22.475 6.153 34.658 1.00 86.56 189 ASP A O 1
ATOM 1535 N N . LEU A 1 190 ? -23.210 7.555 36.269 1.00 87.25 190 LEU A N 1
ATOM 1536 C CA . LEU A 1 190 ? -23.704 6.548 37.205 1.00 87.25 190 LEU A CA 1
ATOM 1537 C C . LEU A 1 190 ? -25.160 6.878 37.519 1.00 87.25 190 LEU A C 1
ATOM 1539 O O . LEU A 1 190 ? -25.458 8.005 37.915 1.00 87.25 190 LEU A O 1
ATOM 1543 N N . GLU A 1 191 ? -26.043 5.909 37.331 1.00 86.19 191 GLU A N 1
ATOM 1544 C CA . GLU A 1 191 ? -27.476 6.027 37.589 1.00 86.19 191 GLU A CA 1
ATOM 1545 C C . GLU A 1 191 ? -27.905 4.832 38.441 1.00 86.19 191 GLU A C 1
ATOM 1547 O O . GLU A 1 191 ? -27.546 3.696 38.146 1.00 86.19 191 GLU A O 1
ATOM 1552 N N . GLU A 1 192 ? -28.642 5.074 39.521 1.00 82.88 192 GLU A N 1
ATOM 1553 C CA . GLU A 1 192 ? -29.269 3.996 40.287 1.00 82.88 192 GLU A CA 1
ATOM 1554 C C . GLU A 1 192 ? -30.582 3.622 39.602 1.00 82.88 192 GLU A C 1
ATOM 1556 O O . GLU A 1 192 ? -31.414 4.488 39.322 1.00 82.88 192 GLU A O 1
ATOM 1561 N N . GLU A 1 193 ? -30.755 2.339 39.304 1.00 81.94 193 GLU A N 1
ATOM 1562 C CA . GLU A 1 193 ? -31.956 1.810 38.671 1.00 81.94 193 GLU A CA 1
ATOM 1563 C C . GLU A 1 193 ? -32.562 0.745 39.596 1.00 81.94 193 GLU A C 1
ATOM 1565 O O . GLU A 1 193 ? -31.879 -0.172 40.067 1.00 81.94 193 GLU A O 1
ATOM 1570 N N . GLU A 1 194 ? -33.845 0.913 39.917 1.00 77.81 194 GLU A N 1
ATOM 1571 C CA . GLU A 1 194 ? -34.588 -0.028 40.753 1.00 77.81 194 GLU A CA 1
ATOM 1572 C C . GLU A 1 194 ? -35.053 -1.206 39.896 1.00 77.81 194 GLU A C 1
ATOM 1574 O O . GLU A 1 194 ? -35.762 -1.037 38.901 1.00 77.81 194 GLU A O 1
ATOM 1579 N N . PHE A 1 195 ? -34.681 -2.415 40.307 1.00 76.75 195 PHE A N 1
ATOM 1580 C CA . PHE A 1 195 ? -35.088 -3.644 39.638 1.00 76.75 195 PHE A CA 1
ATOM 1581 C C . PHE A 1 195 ? -36.032 -4.413 40.553 1.00 76.75 195 PHE A C 1
ATOM 1583 O O . PHE A 1 195 ? -35.611 -4.991 41.552 1.00 76.75 195 PHE A O 1
ATOM 1590 N N . ALA A 1 196 ? -37.316 -4.442 40.187 1.00 68.44 196 ALA A N 1
ATOM 1591 C CA . ALA A 1 196 ? -38.359 -5.111 40.967 1.00 68.44 196 ALA A CA 1
ATOM 1592 C C . ALA A 1 196 ? -38.102 -6.619 41.164 1.00 68.44 196 ALA A C 1
ATOM 1594 O O . ALA A 1 196 ? -38.527 -7.184 42.168 1.00 68.44 196 ALA A O 1
ATOM 1595 N N . ASP A 1 197 ? -37.382 -7.243 40.226 1.00 72.25 197 ASP A N 1
ATOM 1596 C CA . ASP A 1 197 ? -37.091 -8.681 40.209 1.00 72.25 197 ASP A CA 1
ATOM 1597 C C . ASP A 1 197 ? -35.665 -9.026 40.703 1.00 72.25 197 ASP A C 1
ATOM 1599 O O . ASP A 1 197 ? -35.232 -10.172 40.578 1.00 72.25 197 ASP A O 1
ATOM 1603 N N . TYR A 1 198 ? -34.909 -8.059 41.241 1.00 72.12 198 TYR A N 1
ATOM 1604 C CA .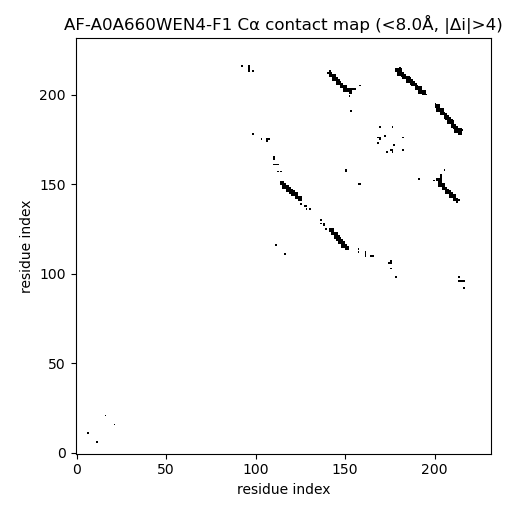 TYR A 1 198 ? -33.537 -8.258 41.729 1.00 72.12 198 TYR A CA 1
ATOM 1605 C C . TYR A 1 198 ? -33.497 -8.362 43.260 1.00 72.12 198 TYR A C 1
ATOM 1607 O O . TYR A 1 198 ? -34.128 -7.564 43.950 1.00 72.12 198 TYR A O 1
ATOM 1615 N N . GLU A 1 199 ? -32.736 -9.320 43.806 1.00 66.06 199 GLU A N 1
ATOM 1616 C CA . GLU A 1 199 ? -32.743 -9.639 45.249 1.00 66.06 199 GLU A CA 1
ATOM 1617 C C . GLU A 1 199 ? -32.369 -8.452 46.152 1.00 66.06 199 GLU A C 1
ATOM 1619 O O . GLU A 1 199 ? -32.892 -8.333 47.259 1.00 66.06 199 GLU A O 1
ATOM 1624 N N . GLU A 1 200 ? -31.504 -7.549 45.682 1.00 66.62 200 GLU A N 1
ATOM 1625 C CA . GLU A 1 200 ? -31.074 -6.368 46.445 1.00 66.62 200 GLU A CA 1
ATOM 1626 C C . GLU A 1 200 ? -31.891 -5.105 46.104 1.00 66.62 200 GLU A C 1
ATOM 1628 O O . GLU A 1 200 ? -31.662 -4.046 46.685 1.00 66.62 200 GLU A O 1
ATOM 1633 N N . GLY A 1 201 ? -32.843 -5.196 45.164 1.00 67.75 201 GLY A N 1
ATOM 1634 C CA . GLY A 1 201 ? -33.773 -4.128 44.767 1.00 67.75 201 GLY A CA 1
ATOM 1635 C C . GLY A 1 201 ? -33.168 -2.946 43.997 1.00 67.75 201 GLY A C 1
ATOM 1636 O O . GLY A 1 201 ? -33.899 -2.237 43.308 1.00 67.75 201 GLY A O 1
ATOM 1637 N N . VAL A 1 202 ? -31.848 -2.742 44.061 1.00 77.81 202 VAL A N 1
ATOM 1638 C CA . VAL A 1 202 ? -31.141 -1.622 43.42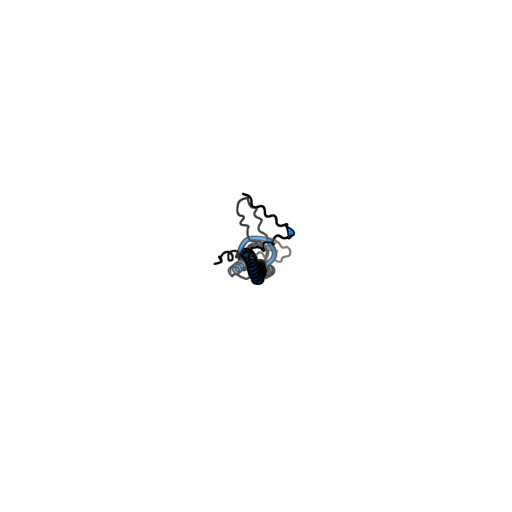1 1.00 77.81 202 VAL A CA 1
ATOM 1639 C C . VAL A 1 202 ? -29.884 -2.126 42.716 1.00 77.81 202 VAL A C 1
ATOM 1641 O O . VAL A 1 202 ? -29.084 -2.854 43.305 1.00 77.81 202 VAL A O 1
ATOM 1644 N N . ALA A 1 203 ? -29.684 -1.698 41.470 1.00 83.75 203 ALA A N 1
ATOM 1645 C CA . ALA A 1 203 ? -28.430 -1.877 40.748 1.00 83.75 203 ALA A CA 1
ATOM 1646 C C . ALA A 1 203 ? -27.921 -0.529 40.230 1.00 83.75 203 ALA A C 1
ATOM 1648 O O . ALA A 1 203 ? -28.700 0.367 39.897 1.00 83.75 203 ALA A O 1
ATOM 1649 N N . VAL A 1 204 ? -26.600 -0.380 40.146 1.00 86.94 204 VAL A N 1
ATOM 1650 C CA . VAL A 1 204 ? -25.989 0.824 39.573 1.00 86.94 204 VAL A CA 1
ATOM 1651 C C . VAL A 1 204 ? -25.739 0.586 38.094 1.00 86.94 204 VAL A C 1
ATOM 1653 O O . VAL A 1 204 ? -24.932 -0.265 37.714 1.00 86.94 204 VAL A O 1
ATOM 1656 N N . LYS A 1 205 ? -26.406 1.368 37.252 1.00 90.00 205 LYS A N 1
ATOM 1657 C CA . LYS A 1 205 ? -26.095 1.500 35.836 1.00 90.00 205 LYS A CA 1
ATOM 1658 C C . LYS A 1 205 ? -24.898 2.426 35.676 1.00 90.00 205 LYS A C 1
ATOM 1660 O O . LYS A 1 205 ? -24.885 3.542 36.193 1.00 90.00 205 LYS A O 1
ATOM 1665 N N . PHE A 1 206 ? -23.899 1.994 34.918 1.00 90.31 206 PHE A N 1
ATOM 1666 C CA . PHE A 1 206 ? -22.768 2.832 34.545 1.00 90.31 206 PHE A CA 1
ATOM 1667 C C . PHE A 1 206 ? -22.696 3.002 33.029 1.00 90.31 206 PHE A C 1
ATOM 1669 O O . PHE A 1 206 ? -22.909 2.063 32.264 1.00 90.31 206 PHE A O 1
ATOM 1676 N N . THR A 1 207 ? -22.352 4.213 32.595 1.00 91.06 207 THR A N 1
ATOM 1677 C CA . THR A 1 207 ? -22.029 4.522 31.200 1.00 91.06 207 THR A CA 1
ATOM 1678 C C . THR A 1 207 ? -20.617 5.081 31.131 1.00 91.06 207 THR A C 1
ATOM 1680 O O . THR A 1 207 ? -20.334 6.175 31.625 1.00 91.06 207 THR A O 1
ATOM 1683 N N . LEU A 1 208 ? -19.719 4.331 30.502 1.00 89.31 208 LEU A N 1
ATOM 1684 C CA . LEU A 1 208 ? -18.322 4.688 30.308 1.00 89.31 208 LEU A CA 1
ATOM 1685 C C . LEU A 1 208 ? -18.109 5.174 28.875 1.00 89.31 208 LEU A C 1
ATOM 1687 O O . LEU A 1 208 ? -18.363 4.438 27.925 1.00 89.31 208 LEU A O 1
ATOM 1691 N N . ARG A 1 209 ? -17.592 6.393 28.704 1.00 88.69 209 ARG A N 1
ATOM 1692 C CA . ARG A 1 209 ? -17.216 6.929 27.387 1.00 88.69 209 ARG A CA 1
ATOM 1693 C C . ARG A 1 209 ? -15.701 7.026 27.271 1.00 88.69 209 ARG A C 1
ATOM 1695 O O . ARG A 1 209 ? -15.079 7.841 27.953 1.00 88.69 209 ARG A O 1
ATOM 1702 N N . LEU A 1 210 ? -15.117 6.222 26.390 1.00 85.94 210 LEU A N 1
ATOM 1703 C CA . LEU A 1 210 ? -13.688 6.195 26.093 1.00 85.94 210 LEU A CA 1
ATOM 1704 C C . LEU A 1 210 ? -13.434 6.809 24.716 1.00 85.94 210 LEU A C 1
ATOM 1706 O O . LEU A 1 210 ? -13.952 6.328 23.716 1.00 85.94 210 LEU A O 1
ATOM 1710 N N . TYR A 1 211 ? -12.617 7.852 24.638 1.00 83.88 211 TYR A N 1
ATOM 1711 C CA . TYR A 1 211 ? -12.154 8.388 23.363 1.00 83.88 211 TYR A CA 1
ATOM 1712 C C . TYR A 1 211 ? -10.883 7.663 22.945 1.00 83.88 211 TYR A C 1
ATOM 1714 O O . TYR A 1 211 ? -9.907 7.645 23.695 1.00 83.88 211 TYR A O 1
ATOM 1722 N N . MET A 1 212 ? -10.898 7.053 21.761 1.00 82.94 212 MET A N 1
ATOM 1723 C CA . MET A 1 212 ? -9.811 6.208 21.277 1.00 82.94 212 MET A CA 1
ATOM 1724 C C . MET A 1 212 ? -9.331 6.678 19.908 1.00 82.94 212 MET A C 1
ATOM 1726 O O . MET A 1 212 ? -10.109 6.771 18.956 1.00 82.94 212 MET A O 1
ATOM 1730 N N . ILE A 1 213 ? -8.031 6.945 19.797 1.00 79.19 213 ILE A N 1
ATOM 1731 C CA . ILE A 1 213 ? -7.371 7.279 18.532 1.00 79.19 213 ILE A CA 1
ATOM 1732 C C . ILE A 1 213 ? -6.659 6.019 18.033 1.00 79.19 213 ILE A C 1
ATOM 1734 O O . ILE A 1 213 ? -5.736 5.561 18.709 1.00 79.19 213 ILE A O 1
ATOM 1738 N N . PRO A 1 214 ? -7.051 5.433 16.887 1.00 74.31 214 PRO A N 1
ATOM 1739 C CA . PRO A 1 214 ? -6.332 4.299 16.321 1.00 74.31 214 PRO A CA 1
ATOM 1740 C C . PRO A 1 214 ? -4.934 4.741 15.883 1.00 74.31 214 PRO A C 1
ATOM 1742 O O . PRO A 1 214 ? -4.758 5.832 15.331 1.00 74.31 214 PRO A O 1
ATOM 1745 N N . ARG A 1 215 ? -3.934 3.890 16.114 1.00 71.75 215 ARG A N 1
ATOM 1746 C CA . ARG A 1 215 ? -2.544 4.202 15.786 1.00 71.75 215 ARG A CA 1
ATOM 1747 C C . ARG A 1 215 ? -2.386 4.361 14.277 1.00 71.75 215 ARG A C 1
ATOM 1749 O O . ARG A 1 215 ? -2.595 3.420 13.511 1.00 71.75 215 ARG A O 1
ATOM 1756 N N . ARG A 1 216 ? -2.006 5.561 13.828 1.00 63.66 216 ARG A N 1
ATOM 1757 C CA . ARG A 1 216 ? -1.680 5.777 12.414 1.00 63.66 216 ARG A CA 1
ATOM 1758 C C . ARG A 1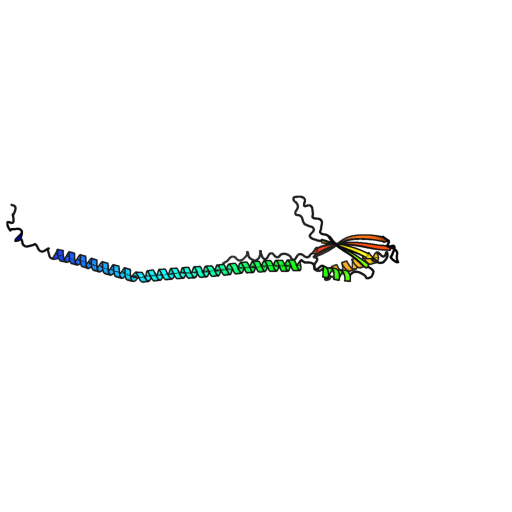 216 ? -0.362 5.085 12.099 1.00 63.66 216 ARG A C 1
ATOM 1760 O O . ARG A 1 216 ? 0.670 5.401 12.683 1.00 63.66 216 ARG A O 1
ATOM 1767 N N . ILE A 1 217 ? -0.377 4.193 11.116 1.00 57.25 217 ILE A N 1
ATOM 1768 C CA . ILE A 1 217 ? 0.857 3.835 10.421 1.00 57.25 217 ILE A CA 1
ATOM 1769 C C . ILE A 1 217 ? 1.198 5.049 9.566 1.00 57.25 217 ILE A C 1
ATOM 1771 O O . ILE A 1 217 ? 0.473 5.360 8.618 1.00 57.25 217 ILE A O 1
ATOM 1775 N N . GLU A 1 218 ? 2.243 5.786 9.949 1.00 50.47 218 GLU A N 1
ATOM 1776 C CA . GLU A 1 218 ? 2.741 6.898 9.149 1.00 50.47 218 GLU A CA 1
ATOM 1777 C C . GLU A 1 218 ? 2.977 6.406 7.723 1.00 50.47 218 GLU A C 1
ATOM 1779 O O . GLU A 1 218 ? 3.761 5.489 7.463 1.00 50.47 218 GLU A O 1
ATOM 1784 N N . LEU A 1 219 ? 2.242 7.014 6.796 1.00 49.12 219 LEU A N 1
ATOM 1785 C CA . LEU A 1 219 ? 2.415 6.847 5.367 1.00 49.12 219 LEU A CA 1
ATOM 1786 C C . LEU A 1 219 ? 3.789 7.419 5.017 1.00 49.12 219 LEU A C 1
ATOM 1788 O O . LEU A 1 219 ? 3.895 8.572 4.598 1.00 49.12 219 LEU A O 1
ATOM 1792 N N . GLN A 1 220 ? 4.854 6.631 5.180 1.00 46.31 220 GLN A N 1
ATOM 1793 C CA . GLN A 1 220 ? 6.091 6.909 4.472 1.00 46.31 220 GLN A CA 1
ATOM 1794 C C . GLN A 1 220 ? 5.752 6.804 2.992 1.00 46.31 220 GLN A C 1
ATOM 1796 O O . GLN A 1 220 ? 5.668 5.723 2.406 1.00 46.31 220 GLN A O 1
ATOM 1801 N N . SER A 1 221 ? 5.470 7.959 2.397 1.00 46.59 221 SER A N 1
ATOM 1802 C CA . SER A 1 221 ? 5.327 8.082 0.969 1.00 46.59 221 SER A CA 1
ATOM 1803 C C . SER A 1 221 ? 6.672 7.673 0.373 1.00 46.59 221 SER A C 1
ATOM 1805 O O . SER A 1 221 ? 7.632 8.438 0.301 1.00 46.59 221 SER A O 1
ATOM 1807 N N . ALA A 1 222 ? 6.740 6.444 -0.134 1.00 44.19 222 ALA A N 1
ATOM 1808 C CA . ALA A 1 222 ? 7.821 5.964 -0.995 1.00 44.19 222 ALA A CA 1
ATOM 1809 C C . ALA A 1 222 ? 7.911 6.756 -2.330 1.00 44.19 222 ALA A C 1
ATOM 1811 O O . ALA A 1 222 ? 8.497 6.304 -3.314 1.00 44.19 222 ALA A O 1
ATOM 1812 N N . ALA A 1 223 ? 7.308 7.947 -2.387 1.00 44.88 223 ALA A N 1
ATOM 1813 C CA . ALA A 1 223 ? 7.464 8.943 -3.427 1.00 44.88 223 ALA A CA 1
ATOM 1814 C C . ALA A 1 223 ? 8.739 9.788 -3.229 1.00 44.88 223 ALA A C 1
ATOM 1816 O O . ALA A 1 223 ? 9.329 10.200 -4.223 1.00 44.88 223 ALA A O 1
ATOM 1817 N N . ALA A 1 224 ? 9.224 9.990 -1.994 1.00 44.12 224 ALA A N 1
ATOM 1818 C CA . ALA A 1 224 ? 10.360 10.887 -1.740 1.00 44.12 224 ALA A CA 1
ATOM 1819 C C . ALA A 1 224 ? 11.743 10.289 -2.077 1.00 44.12 224 ALA A C 1
ATOM 1821 O O . ALA A 1 224 ? 12.679 11.032 -2.353 1.00 44.12 224 ALA A O 1
ATOM 1822 N N . SER A 1 225 ? 11.891 8.959 -2.120 1.00 42.34 225 SER A N 1
ATOM 1823 C CA . SER A 1 225 ? 13.200 8.321 -2.362 1.00 42.34 225 SER A CA 1
ATOM 1824 C C . SER A 1 225 ? 13.542 8.124 -3.853 1.00 42.34 225 SER A C 1
ATOM 1826 O O . SER A 1 225 ? 14.692 7.866 -4.189 1.00 42.34 225 SER A O 1
ATOM 1828 N N . ALA A 1 226 ? 12.589 8.308 -4.777 1.00 45.53 226 ALA A N 1
ATOM 1829 C CA . ALA A 1 226 ? 12.819 8.071 -6.211 1.00 45.53 226 ALA A CA 1
ATOM 1830 C C . ALA A 1 226 ? 13.174 9.329 -7.032 1.00 45.53 226 ALA A C 1
ATOM 1832 O O . ALA A 1 226 ? 13.479 9.205 -8.215 1.00 45.53 226 ALA A O 1
ATOM 1833 N N . ALA A 1 227 ? 13.141 10.528 -6.437 1.00 48.94 227 ALA A N 1
ATOM 1834 C CA . ALA A 1 227 ? 13.454 11.788 -7.127 1.00 48.94 227 ALA A CA 1
ATOM 1835 C C . ALA A 1 227 ? 14.946 12.187 -7.054 1.00 48.94 227 ALA A C 1
ATOM 1837 O O . ALA A 1 227 ? 15.332 13.226 -7.581 1.00 48.94 227 ALA A O 1
ATOM 1838 N N . GLY A 1 228 ? 15.787 11.377 -6.399 1.00 44.53 228 GLY A N 1
ATOM 1839 C CA . GLY A 1 228 ? 17.150 11.744 -6.005 1.00 44.53 228 GLY A CA 1
ATOM 1840 C C . GLY A 1 228 ? 18.277 10.923 -6.634 1.00 44.53 228 GLY A C 1
ATOM 1841 O O . GLY A 1 228 ? 19.264 10.670 -5.955 1.00 44.53 228 GLY A O 1
ATOM 1842 N N . GLN A 1 229 ? 18.167 10.493 -7.892 1.00 40.09 229 GLN A N 1
ATOM 1843 C CA . GLN A 1 229 ? 19.345 10.040 -8.645 1.00 40.09 229 GLN A CA 1
ATOM 1844 C C . GLN A 1 229 ? 19.450 10.800 -9.973 1.00 40.09 229 GLN A C 1
ATOM 1846 O O . GLN A 1 229 ? 18.816 10.407 -10.956 1.00 40.09 229 GLN A O 1
ATOM 1851 N N . PRO A 1 230 ? 20.235 11.894 -10.031 1.00 46.88 230 PRO A N 1
ATOM 1852 C CA . PRO A 1 230 ? 20.675 12.426 -11.309 1.00 46.88 230 PRO A CA 1
ATOM 1853 C C . PRO A 1 230 ? 21.576 11.376 -11.967 1.00 46.88 230 PRO A C 1
ATOM 1855 O O . PRO A 1 230 ? 22.568 10.940 -11.384 1.00 46.88 230 PRO A O 1
ATOM 1858 N N . ARG A 1 231 ? 21.197 10.942 -13.173 1.00 44.47 231 ARG A N 1
ATOM 1859 C CA . ARG A 1 231 ? 22.061 10.142 -14.046 1.00 44.47 231 ARG A CA 1
ATOM 1860 C C . ARG A 1 231 ? 23.334 10.954 -14.318 1.00 44.47 231 ARG A C 1
ATOM 1862 O O . ARG A 1 231 ? 23.229 12.040 -14.888 1.00 44.47 231 ARG A O 1
ATOM 1869 N N . GLN A 1 232 ? 24.481 10.450 -13.862 1.00 46.78 232 GLN A N 1
ATOM 1870 C CA . GLN A 1 232 ? 25.798 10.837 -14.378 1.00 46.78 232 GLN A CA 1
ATOM 1871 C C . GLN A 1 232 ? 26.071 10.093 -15.683 1.00 46.78 232 GLN A C 1
ATOM 1873 O O . GLN A 1 232 ? 25.602 8.936 -15.796 1.00 46.78 232 GLN A O 1
#

Foldseek 3Di:
DDDDDPDPPVPDDPPDDPPVVVVVVVVVVVVVVVVVVVVVVVVVVCVVVVVVVVVVVVVVVVVVVVVVVVVVVVVVVVVVVVVVVVVVVVVVQVVLLDDPVVVLVVVLVVLQDPQKDWDDKDKADDPPPPDDPPDDPPDLQWIKIKIKIKGNDPDCVSVVSSVVSVVVCCVVCHPNCVQFPDKDWPDKDWDWDADPPHPRRIMIMIMTIIITRGDRPPPPPPPVPPVPDDDD

Mean predicted aligned error: 16.65 Å

Sequence (232 aa):
MIAINLIPVELRKIDATPLPRRLMIFGAVALNAVALVVALTYFLANIPALQSKKESVKNQVYQATTINKVEQRYNALITQKRDFEQRRNTIEQIEKARVIWARKLDQLWDLVPEDMWLSDIRLEEPPKSKSRRGQPEEAPKGHTFVIEGYTAGPDVTKVSTFIQALKRKSAEGSYFFEDFERIELVKLDLEEEEFADYEEGVAVKFTLRLYMIPRRIELQSAAASAAGQPRQ